Protein AF-0000000083060432 (afdb_homodimer)

pLDDT: mean 95.72, std 7.29, range [44.12, 98.81]

Foldseek 3Di:
DAAQDDDPPDDDDAQHWHADPVRQKIFHCHPVRDTDIDGDDDDFDQPQPPVQWDDFDCFQQQKTFIAHPVRDTRGIQPQGHPGGAPQWDWDCDPVRKTFIAGNPHTRGIRPDD/DAAQDDDPPDDDDAQHWHADPVRQKIFHCHPVRDTDIDGDDDDFDQPQPPVQWDDFDCFQQQKTFIAHPVRDTRDIQPQGHPGGAPQWDWDCDPVRKTFIAGNPHTRGIRPDD

Organism: Echeneis naucrates (NCBI:txid173247)

Sequence (226 aa):
MNKNSISTEEELRPGESLTSLDGNYKAVFQTDGNFVIYTWTPTWASNTYGQSPLRILLQQDSNLVMYNKEDKPLWASGTHANQASTRMRLTMTNEGELVLDNNGVRIWGSGQRMNKNSISTEEELRPGESLTSLDGNYKAVFQTDGNFVIYTWTPTWASNTYGQSPLRILLQQDSNLVMYNKEDKPLWASGTHANQASTRMRLTMTNEGELVLDNNGVRIWGSGQR

Radius of gyration: 22.55 Å; Cα contacts (8 Å, |Δi|>4): 597; chains: 2; bounding box: 28×66×55 Å

Secondary structure (DSSP, 8-state):
----EEETT-EE-TT-EEE-TTSSEEEEE-TTS-EEEEEEEEEEE---TTS-EEEEEE-TTS-EEEEETT--EEEE-----SS--S-EEEEE-TTS-EEEEETTEEEEESS--/----EEETT-EE-TT-EEE-TTSSEEEEE-TTS-EEEEEEEEEEE---TTS-EEEEEE-TTS-EEEEETT--EEEE-----SS--S-EEEEE-TTS-EEEEETTEEEEESS--

InterPro domains:
  IPR001480 Bulb-type lectin domain [PS50927] (3-113)
  IPR001480 Bulb-type lectin domain [SM00108] (3-113)
  IPR036426 Bulb-type lectin domain superfamily [G3DSA:2.90.10.10] (1-54)
  IPR036426 Bulb-type lectin domain superfamily [G3DSA:2.90.10.10] (55-110)
  IPR036426 Bulb-type lectin domain superfamily [SSF51110] (4-111)

Nearest PDB structures (foldseek):
  4pdt-assembly1_A  TM=5.294E-01  e=3.903E-05  Marasmius oreades
  4oit-assembly2_C  TM=3.562E-01  e=3.949E-06  Mycolicibacterium smegmatis MC2 155
  3m7j-assembly2_B  TM=4.555E-01  e=8.125E-04  Pseudomonas putida
  5gyy-assembly1_A  TM=5.546E-01  e=3.602E-03  Brassica rapa
  3dso-assembly1_A  TM=2.952E-01  e=1.561E+00  Cupriavidus metallidurans CH34

Structure (mmCIF, N/CA/C/O backbone):
data_AF-0000000083060432-model_v1
#
loop_
_entity.id
_entity.type
_entity.pdbx_description
1 polymer 'Mannose-specific lectin-like'
#
loop_
_atom_site.group_PDB
_atom_site.id
_atom_site.type_symbol
_atom_site.label_atom_id
_atom_site.label_alt_id
_atom_site.label_comp_id
_atom_site.label_asym_id
_atom_site.label_entity_id
_atom_site.label_seq_id
_atom_site.pdbx_PDB_ins_code
_atom_site.Cartn_x
_atom_site.Cartn_y
_atom_site.Cartn_z
_atom_site.occupancy
_atom_site.B_iso_or_equiv
_atom_site.auth_seq_id
_atom_site.auth_comp_id
_atom_site.auth_asym_id
_atom_site.auth_atom_id
_atom_site.pdbx_PDB_model_num
ATOM 1 N N . MET A 1 1 ? 16.375 -4.559 -6.305 1 58.28 1 MET A N 1
ATOM 2 C CA . MET A 1 1 ? 15.516 -3.91 -7.297 1 58.28 1 MET A CA 1
ATOM 3 C C . MET A 1 1 ? 14.156 -4.598 -7.371 1 58.28 1 MET A C 1
ATOM 5 O O . MET A 1 1 ? 14.078 -5.824 -7.43 1 58.28 1 MET A O 1
ATOM 9 N N . ASN A 1 2 ? 12.992 -3.893 -7.082 1 79.94 2 ASN A N 1
ATOM 10 C CA . ASN A 1 2 ? 11.648 -4.469 -7.164 1 79.94 2 ASN A CA 1
ATOM 11 C C . ASN A 1 2 ? 11.32 -4.906 -8.586 1 79.94 2 ASN A C 1
ATOM 13 O O . ASN A 1 2 ? 11.594 -4.184 -9.547 1 79.94 2 ASN A O 1
ATOM 17 N N . LYS A 1 3 ? 11.055 -6.152 -8.789 1 97.06 3 LYS A N 1
ATOM 18 C CA . LYS A 1 3 ? 10.641 -6.652 -10.102 1 97.06 3 LYS A CA 1
ATOM 19 C C . LYS A 1 3 ? 9.125 -6.566 -10.266 1 97.06 3 LYS A C 1
ATOM 21 O O . LYS A 1 3 ? 8.383 -6.719 -9.297 1 97.06 3 LYS A O 1
ATOM 26 N N . ASN A 1 4 ? 8.812 -6.277 -11.531 1 98.69 4 ASN A N 1
ATOM 27 C CA . ASN A 1 4 ? 7.375 -6.242 -11.789 1 98.69 4 ASN A CA 1
ATOM 28 C C . ASN A 1 4 ? 6.922 -7.449 -12.609 1 98.69 4 ASN A C 1
ATOM 30 O O . ASN A 1 4 ? 5.738 -7.578 -12.922 1 98.69 4 ASN A O 1
ATOM 34 N N . SER A 1 5 ? 7.902 -8.312 -12.984 1 98.81 5 SER A N 1
ATOM 35 C CA . SER A 1 5 ? 7.539 -9.438 -13.836 1 98.81 5 SER A CA 1
ATOM 36 C C . SER A 1 5 ? 8.555 -10.57 -13.734 1 98.81 5 SER A C 1
ATOM 38 O O . SER A 1 5 ? 9.656 -10.375 -13.203 1 98.81 5 SER A O 1
ATOM 40 N N . ILE A 1 6 ? 8.164 -11.695 -14.195 1 98.75 6 ILE A N 1
ATOM 41 C CA . ILE A 1 6 ? 9.055 -12.828 -14.43 1 98.75 6 ILE A CA 1
ATOM 42 C C . ILE A 1 6 ? 8.797 -13.406 -15.82 1 98.75 6 ILE A C 1
ATOM 44 O O . ILE A 1 6 ? 7.73 -13.188 -16.406 1 98.75 6 ILE A O 1
ATOM 48 N N . SER A 1 7 ? 9.789 -14.086 -16.297 1 98.56 7 SER A N 1
ATOM 49 C CA . SER A 1 7 ? 9.711 -14.664 -17.641 1 98.56 7 SER A CA 1
ATOM 50 C C . SER A 1 7 ? 9.75 -16.188 -17.578 1 98.56 7 SER A C 1
ATOM 52 O O . SER A 1 7 ? 9.875 -16.781 -16.5 1 98.56 7 SER A O 1
ATOM 54 N N . THR A 1 8 ? 9.672 -16.734 -18.828 1 98.56 8 THR A N 1
ATOM 55 C CA . THR A 1 8 ? 9.625 -18.188 -18.938 1 98.56 8 THR A CA 1
ATOM 56 C C . THR A 1 8 ? 10.734 -18.828 -18.109 1 98.56 8 THR A C 1
ATOM 58 O O . THR A 1 8 ? 11.883 -18.391 -18.156 1 98.56 8 THR A O 1
ATOM 61 N N . GLU A 1 9 ? 10.383 -19.812 -17.297 1 98.19 9 GLU A N 1
ATOM 62 C CA . GLU A 1 9 ? 11.242 -20.672 -16.484 1 98.19 9 GLU A CA 1
ATOM 63 C C . GLU A 1 9 ? 11.781 -19.922 -15.266 1 98.19 9 GLU A C 1
ATOM 65 O O . GLU A 1 9 ? 12.625 -20.438 -14.539 1 98.19 9 GLU A O 1
ATOM 70 N N . GLU A 1 10 ? 11.383 -18.75 -15.062 1 98.38 10 GLU A N 1
ATOM 71 C CA . GLU A 1 10 ? 11.672 -18.078 -13.797 1 98.38 10 GLU A CA 1
ATOM 72 C C . GLU A 1 10 ? 10.594 -18.375 -12.758 1 98.38 10 GLU A C 1
ATOM 74 O O . GLU A 1 10 ? 9.5 -18.828 -13.102 1 98.38 10 GLU A O 1
ATOM 79 N N . GLU A 1 11 ? 10.93 -18.141 -11.531 1 98.38 11 GLU A N 1
ATOM 80 C CA . GLU A 1 11 ? 10.023 -18.531 -10.453 1 98.38 11 GLU A CA 1
ATOM 81 C C . GLU A 1 11 ? 9.984 -17.453 -9.367 1 98.38 11 GLU A C 1
ATOM 83 O O . GLU A 1 11 ? 10.859 -16.594 -9.312 1 98.38 11 GLU A O 1
ATOM 88 N N . LEU A 1 12 ? 8.953 -17.469 -8.617 1 98.5 12 LEU A N 1
ATOM 89 C CA . LEU A 1 12 ? 8.875 -16.766 -7.34 1 98.5 12 LEU A CA 1
ATOM 90 C C . LEU A 1 12 ? 9.008 -17.734 -6.172 1 98.5 12 LEU A C 1
ATOM 92 O O . LEU A 1 12 ? 8.445 -18.828 -6.211 1 98.5 12 LEU A O 1
ATOM 96 N N . ARG A 1 13 ? 9.766 -17.281 -5.199 1 97.62 13 ARG A N 1
ATOM 97 C CA . ARG A 1 13 ? 9.852 -18 -3.93 1 97.62 13 ARG A CA 1
ATOM 98 C C . ARG A 1 13 ? 9.102 -17.266 -2.83 1 97.62 13 ARG A C 1
ATOM 100 O O . ARG A 1 13 ? 8.844 -16.062 -2.943 1 97.62 13 ARG A O 1
ATOM 107 N N . PRO A 1 14 ? 8.672 -18.109 -1.813 1 96.88 14 PRO A N 1
ATOM 108 C CA . PRO A 1 14 ? 7.984 -17.406 -0.725 1 96.88 14 PRO A CA 1
ATOM 109 C C . PRO A 1 14 ? 8.758 -16.203 -0.216 1 96.88 14 PRO A C 1
ATOM 111 O O . PRO A 1 14 ? 9.969 -16.281 0.01 1 96.88 14 PRO A O 1
ATOM 114 N N . GLY A 1 15 ? 8.031 -15.109 -0.056 1 96.38 15 GLY A N 1
ATOM 115 C CA . GLY A 1 15 ? 8.656 -13.867 0.364 1 96.38 15 GLY A CA 1
ATOM 116 C C . GLY A 1 15 ? 8.922 -12.914 -0.786 1 96.38 15 GLY A C 1
ATOM 117 O O . GLY A 1 15 ? 9.102 -11.719 -0.575 1 96.38 15 GLY A O 1
ATOM 118 N N . GLU A 1 16 ? 8.977 -13.414 -1.996 1 97.94 16 GLU A N 1
ATOM 119 C CA . GLU A 1 16 ? 9.219 -12.562 -3.154 1 97.94 16 GLU A CA 1
ATOM 120 C C . GLU A 1 16 ? 7.922 -11.945 -3.672 1 97.94 16 GLU A C 1
ATOM 122 O O . GLU A 1 16 ? 6.832 -12.422 -3.35 1 97.94 16 GLU A O 1
ATOM 127 N N . SER A 1 17 ? 8.094 -10.867 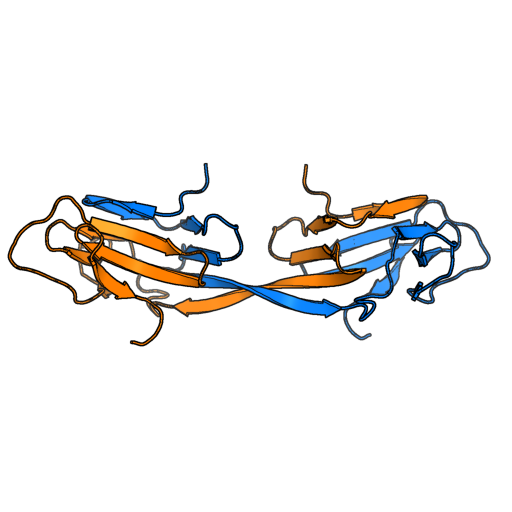-4.348 1 98.5 17 SER A N 1
ATOM 128 C CA . SER A 1 17 ? 6.922 -10.164 -4.855 1 98.5 17 SER A CA 1
ATOM 129 C C . SER A 1 17 ? 7.199 -9.539 -6.219 1 98.5 17 SER A C 1
ATOM 131 O O . SER A 1 17 ? 8.359 -9.398 -6.613 1 98.5 17 SER A O 1
ATOM 133 N N . LEU A 1 18 ? 6.164 -9.289 -6.973 1 98.75 18 LEU A N 1
ATOM 134 C CA . LEU A 1 18 ? 6.137 -8.422 -8.141 1 98.75 18 LEU A CA 1
ATOM 135 C C . LEU A 1 18 ? 5.41 -7.117 -7.84 1 98.75 18 LEU A C 1
ATOM 137 O O . LEU A 1 18 ? 4.297 -7.129 -7.309 1 98.75 18 LEU A O 1
ATOM 141 N N . THR A 1 19 ? 5.98 -6.059 -8.125 1 98.25 19 THR A N 1
ATOM 142 C CA . THR A 1 19 ? 5.387 -4.746 -7.871 1 98.25 19 THR A CA 1
ATOM 143 C C . THR A 1 19 ? 5.152 -4.004 -9.18 1 98.25 19 THR A C 1
ATOM 145 O O . THR A 1 19 ? 6.016 -3.992 -10.062 1 98.25 19 THR A O 1
ATOM 148 N N . SER A 1 20 ? 3.977 -3.412 -9.25 1 98.44 20 SER A N 1
ATOM 149 C CA . SER A 1 20 ? 3.703 -2.617 -10.445 1 98.44 20 SER A CA 1
ATOM 150 C C . SER A 1 20 ? 4.684 -1.456 -10.57 1 98.44 20 SER A C 1
ATOM 152 O O . SER A 1 20 ? 5.262 -1.015 -9.578 1 98.44 20 SER A O 1
ATOM 154 N N . LEU A 1 21 ? 4.816 -1.022 -11.781 1 97.19 21 LEU A N 1
ATOM 155 C CA . LEU A 1 21 ? 5.824 0.002 -12.031 1 97.19 21 LEU A CA 1
ATOM 156 C C . LEU A 1 21 ? 5.512 1.276 -11.258 1 97.19 21 LEU A C 1
ATOM 158 O O . LEU A 1 21 ? 6.418 1.954 -10.773 1 97.19 21 LEU A O 1
ATOM 162 N N . ASP A 1 22 ? 4.258 1.596 -11.094 1 95.44 22 ASP A N 1
ATOM 163 C CA . ASP A 1 22 ? 3.896 2.812 -10.375 1 95.44 22 ASP A CA 1
ATOM 164 C C . ASP A 1 22 ? 3.93 2.588 -8.867 1 95.44 22 ASP A C 1
ATOM 166 O O . ASP A 1 22 ? 3.73 3.525 -8.086 1 95.44 22 ASP A O 1
ATOM 170 N N . GLY A 1 23 ? 4.066 1.312 -8.484 1 94.62 23 GLY A N 1
ATOM 171 C CA . GLY A 1 23 ? 4.207 1.006 -7.07 1 94.62 23 GLY A CA 1
ATOM 172 C C . GLY A 1 23 ? 2.877 0.879 -6.352 1 94.62 23 GLY A C 1
ATOM 173 O O . GLY A 1 23 ? 2.838 0.659 -5.137 1 94.62 23 GLY A O 1
ATOM 174 N N . ASN A 1 24 ? 1.794 0.937 -6.996 1 95.75 24 ASN A N 1
ATOM 175 C CA . ASN A 1 24 ? 0.484 0.986 -6.355 1 95.75 24 ASN A CA 1
ATOM 176 C C . ASN A 1 24 ? -0.069 -0.414 -6.102 1 95.75 24 ASN A C 1
ATOM 178 O O . ASN A 1 24 ? -1.027 -0.579 -5.344 1 95.75 24 ASN A O 1
ATOM 182 N N . TYR A 1 25 ? 0.543 -1.406 -6.805 1 97.31 25 TYR A N 1
ATOM 183 C CA . TYR A 1 25 ? 0.112 -2.789 -6.633 1 97.31 25 TYR A CA 1
ATOM 184 C C . TYR A 1 25 ? 1.307 -3.713 -6.43 1 97.31 25 TYR A C 1
ATOM 186 O O . TYR A 1 25 ? 2.381 -3.48 -6.988 1 97.31 25 TYR A O 1
ATOM 194 N N . LYS A 1 26 ? 1.043 -4.719 -5.664 1 98.12 26 LYS A N 1
ATOM 195 C CA . LYS A 1 26 ? 2.045 -5.773 -5.555 1 98.12 26 LYS A CA 1
ATOM 196 C C . LYS A 1 26 ? 1.386 -7.145 -5.434 1 98.12 26 LYS A C 1
ATOM 198 O O . LYS A 1 26 ? 0.332 -7.281 -4.809 1 98.12 26 LYS A O 1
ATOM 203 N N . ALA A 1 27 ? 1.937 -8.07 -6.07 1 98.62 27 ALA A N 1
ATOM 204 C CA . ALA A 1 27 ? 1.631 -9.492 -5.895 1 98.62 27 ALA A CA 1
ATOM 205 C C . ALA A 1 27 ? 2.684 -10.172 -5.027 1 98.62 27 ALA A C 1
ATOM 207 O O . ALA A 1 27 ? 3.85 -10.273 -5.418 1 98.62 27 ALA A O 1
ATOM 208 N N . VAL A 1 28 ? 2.281 -10.68 -3.908 1 98.38 28 VAL A N 1
ATOM 209 C CA . VAL A 1 28 ? 3.227 -11.195 -2.924 1 98.38 28 VAL A CA 1
ATOM 210 C C . VAL A 1 28 ? 3.014 -12.695 -2.74 1 98.38 28 VAL A C 1
ATOM 212 O O . VAL A 1 28 ? 1.908 -13.141 -2.422 1 98.38 28 VAL A O 1
ATOM 215 N N . PHE A 1 29 ? 4.133 -13.469 -3.021 1 98.38 29 PHE A N 1
ATOM 216 C CA . PHE A 1 29 ? 4.156 -14.859 -2.578 1 98.38 29 PHE A CA 1
ATOM 217 C C . PHE A 1 29 ? 4.512 -14.945 -1.099 1 98.38 29 PHE A C 1
ATOM 219 O O . PHE A 1 29 ? 5.691 -14.953 -0.738 1 98.38 29 PHE A O 1
ATOM 226 N N . GLN A 1 30 ? 3.479 -15.078 -0.277 1 97.06 30 GLN A N 1
ATOM 227 C CA . GLN A 1 30 ? 3.648 -14.961 1.168 1 97.06 30 GLN A CA 1
ATOM 228 C C . GLN A 1 30 ? 4.258 -16.234 1.754 1 97.06 30 GLN A C 1
ATOM 230 O O . GLN A 1 30 ? 4.078 -17.328 1.21 1 97.06 30 GLN A O 1
ATOM 235 N N . THR A 1 31 ? 4.922 -16.078 2.844 1 95.38 31 THR A N 1
ATOM 236 C CA . THR A 1 31 ? 5.562 -17.203 3.51 1 95.38 31 THR A CA 1
ATOM 237 C C . THR A 1 31 ? 4.52 -18.172 4.066 1 95.38 31 THR A C 1
ATOM 239 O O . THR A 1 31 ? 4.824 -19.328 4.336 1 95.38 31 THR A O 1
ATOM 242 N N . ASP A 1 32 ? 3.283 -17.719 4.168 1 94.56 32 ASP A N 1
ATOM 243 C CA . ASP A 1 32 ? 2.219 -18.594 4.648 1 94.56 32 ASP A CA 1
ATOM 244 C C . ASP A 1 32 ? 1.654 -19.438 3.514 1 94.56 32 ASP A C 1
ATOM 246 O O . ASP A 1 32 ? 0.745 -20.25 3.727 1 94.56 32 ASP A O 1
ATOM 250 N N . GLY A 1 33 ? 2.141 -19.156 2.285 1 94.81 33 GLY A N 1
ATOM 251 C CA . GLY A 1 33 ? 1.792 -19.984 1.144 1 94.81 33 GLY A CA 1
ATOM 252 C C . GLY A 1 33 ? 0.766 -19.344 0.229 1 94.81 33 GLY A C 1
ATOM 253 O O . GLY A 1 33 ? 0.48 -19.859 -0.853 1 94.81 33 GLY A O 1
ATOM 254 N N . ASN A 1 34 ? 0.139 -18.328 0.623 1 96.81 34 ASN A N 1
ATOM 255 C CA . ASN A 1 34 ? -0.821 -17.641 -0.244 1 96.81 34 ASN A CA 1
ATOM 256 C C . ASN A 1 34 ? -0.127 -16.703 -1.22 1 96.81 34 ASN A C 1
ATOM 258 O O . ASN A 1 34 ? 0.948 -16.172 -0.923 1 96.81 34 ASN A O 1
ATOM 262 N N . PHE A 1 35 ? -0.614 -16.672 -2.398 1 97.56 35 PHE A N 1
ATOM 263 C CA . PHE A 1 35 ? -0.229 -15.656 -3.373 1 97.56 35 PHE A CA 1
ATOM 264 C C . PHE A 1 35 ? -1.288 -14.562 -3.467 1 97.56 35 PHE A C 1
ATOM 266 O O . PHE A 1 35 ? -2.43 -14.828 -3.85 1 97.56 35 PHE A O 1
ATOM 273 N N . VAL A 1 36 ? -0.93 -13.289 -3.074 1 98.31 36 VAL A N 1
ATOM 274 C CA . VAL A 1 36 ? -1.947 -12.273 -2.83 1 98.31 36 VAL A CA 1
ATOM 275 C C . VAL A 1 36 ? -1.573 -10.984 -3.559 1 98.31 36 VAL A C 1
ATOM 277 O O . VAL A 1 36 ? -0.409 -10.578 -3.551 1 98.31 36 VAL A O 1
ATOM 280 N N . ILE A 1 37 ? -2.535 -10.383 -4.191 1 98.5 37 ILE A N 1
ATOM 281 C CA . ILE A 1 37 ? -2.367 -9.055 -4.77 1 98.5 37 ILE A CA 1
ATOM 282 C C . ILE A 1 37 ? -2.898 -8 -3.803 1 98.5 37 ILE A C 1
ATOM 284 O O . ILE A 1 37 ? -4 -8.141 -3.266 1 98.5 37 ILE A O 1
ATOM 288 N N . TYR A 1 38 ? -2.113 -6.965 -3.6 1 98.38 38 TYR A N 1
ATOM 289 C CA . TYR A 1 38 ? -2.473 -5.852 -2.725 1 98.38 38 TYR A CA 1
ATOM 290 C C . TYR A 1 38 ? -2.502 -4.539 -3.496 1 98.38 38 TYR A C 1
ATOM 292 O O . TYR A 1 38 ? -1.756 -4.359 -4.461 1 98.38 38 TYR A O 1
ATOM 300 N N . THR A 1 39 ? -3.348 -3.604 -3.018 1 98.19 39 THR A N 1
ATOM 301 C CA . THR A 1 39 ? -3.338 -2.215 -3.463 1 98.19 39 THR A CA 1
ATOM 302 C C . THR A 1 39 ? -3.385 -1.265 -2.27 1 98.19 39 THR A C 1
ATOM 304 O O . THR A 1 39 ? -3.738 -1.67 -1.16 1 98.19 39 THR A O 1
ATOM 307 N N . TRP A 1 40 ? -2.902 -0.042 -2.484 1 97.56 40 TRP A N 1
ATOM 308 C CA . TRP A 1 40 ? -3.08 1.013 -1.493 1 97.56 40 TRP A CA 1
ATOM 309 C C . TRP A 1 40 ? -4.531 1.475 -1.442 1 97.56 40 TRP A C 1
ATOM 311 O O . TRP A 1 40 ? -5.125 1.789 -2.477 1 97.56 40 TRP A O 1
ATOM 321 N N . THR A 1 41 ? -5.074 1.562 -0.244 1 97.5 41 THR A N 1
ATOM 322 C CA . THR A 1 41 ? -6.445 2.014 -0.037 1 97.5 41 THR A CA 1
ATOM 323 C C . THR A 1 41 ? -6.508 3.07 1.062 1 97.5 41 THR A C 1
ATOM 325 O O . THR A 1 41 ? -5.902 2.904 2.123 1 97.5 41 THR A O 1
ATOM 328 N N . PRO A 1 42 ? -7.23 4.203 0.827 1 96.88 42 PRO A N 1
ATOM 329 C CA . PRO A 1 42 ? -7.344 5.23 1.865 1 96.88 42 PRO A CA 1
ATOM 330 C C . PRO A 1 42 ? -8.141 4.758 3.08 1 96.88 42 PRO A C 1
ATOM 332 O O . PRO A 1 42 ? -9.125 4.031 2.934 1 96.88 42 PRO A O 1
ATOM 335 N N . THR A 1 43 ? -7.707 5.121 4.203 1 96.81 43 THR A N 1
ATOM 336 C CA . THR A 1 43 ? -8.414 4.777 5.434 1 96.81 43 THR A CA 1
ATOM 337 C C . THR A 1 43 ? -8.859 6.035 6.172 1 96.81 43 THR A C 1
ATOM 339 O O . THR A 1 43 ? -9.75 5.984 7.02 1 96.81 43 THR A O 1
ATOM 342 N N . TRP A 1 44 ? -8.328 7.176 6.023 1 96.88 44 TRP A N 1
ATOM 343 C CA . TRP A 1 44 ? -8.617 8.477 6.605 1 96.88 44 TRP A CA 1
ATOM 344 C C . TRP A 1 44 ? -8.211 9.602 5.66 1 96.88 44 TRP A C 1
ATOM 346 O O . TRP A 1 44 ? -7.23 9.469 4.918 1 96.88 44 TRP A O 1
ATOM 356 N N . ALA A 1 45 ? -8.883 10.727 5.742 1 96.62 45 ALA A N 1
ATOM 357 C CA . ALA A 1 45 ? -8.531 11.898 4.945 1 96.62 45 ALA A CA 1
ATOM 358 C C . ALA A 1 45 ? -8.945 13.188 5.648 1 96.62 45 ALA A C 1
ATOM 360 O O . ALA A 1 45 ? -9.938 13.211 6.379 1 96.62 45 ALA A O 1
ATOM 361 N N . SER A 1 46 ? -8.18 14.258 5.363 1 94.56 46 SER A N 1
ATOM 362 C CA . SER A 1 46 ? -8.492 15.57 5.906 1 94.56 46 SER A CA 1
ATOM 363 C C . SER A 1 46 ? -9.641 16.219 5.145 1 94.56 46 SER A C 1
ATOM 365 O O . SER A 1 46 ? -10.242 17.188 5.621 1 94.56 46 SER A O 1
ATOM 367 N N . ASN A 1 47 ? -9.93 15.75 3.93 1 95.06 47 ASN A N 1
ATOM 368 C CA . ASN A 1 47 ? -10.977 16.281 3.059 1 95.06 47 ASN A CA 1
ATOM 369 C C . ASN A 1 47 ? -10.711 17.734 2.695 1 95.06 47 ASN A C 1
ATOM 371 O O . ASN A 1 47 ? -11.617 18.562 2.738 1 95.06 47 ASN A O 1
ATOM 375 N N . THR A 1 48 ? -9.539 18.047 2.436 1 95.5 48 THR A N 1
ATOM 376 C CA . THR A 1 48 ? -9.133 19.406 2.096 1 95.5 48 THR A CA 1
ATOM 377 C C . THR A 1 48 ? -8.742 19.5 0.623 1 95.5 48 THR A C 1
ATOM 379 O O . THR A 1 48 ? -8.055 20.438 0.216 1 95.5 48 THR A O 1
ATOM 382 N N . TYR A 1 49 ? -9.141 18.531 -0.14 1 92.88 49 TYR A N 1
ATOM 383 C CA . TYR A 1 49 ? -8.844 18.5 -1.566 1 92.88 49 TYR A CA 1
ATOM 384 C C . TYR A 1 49 ? -9.289 19.797 -2.246 1 92.88 49 TYR A C 1
ATOM 386 O O . TYR A 1 49 ? -10.367 20.312 -1.954 1 92.88 49 TYR A O 1
ATOM 394 N N . GLY A 1 50 ? -8.375 20.344 -3.061 1 92.19 50 GLY A N 1
ATOM 395 C CA . GLY A 1 50 ? -8.75 21.484 -3.887 1 92.19 50 GLY A CA 1
ATOM 396 C C . GLY A 1 50 ? -8.578 22.812 -3.18 1 92.19 50 GLY A C 1
ATOM 397 O O . GLY A 1 50 ? -8.828 23.859 -3.766 1 92.19 50 GLY A O 1
ATOM 398 N N . GLN A 1 51 ? -8.133 22.828 -2 1 92.81 51 GLN A N 1
ATOM 399 C CA . GLN A 1 51 ? -8.055 24.062 -1.233 1 92.81 51 GLN A CA 1
ATOM 400 C C . GLN A 1 51 ? -6.656 24.656 -1.288 1 92.81 51 GLN A C 1
ATOM 402 O O . GLN A 1 51 ? -6.336 25.578 -0.533 1 92.81 51 GLN A O 1
ATOM 407 N N . SER A 1 52 ? -5.746 24.078 -2.148 1 91.62 52 SER A N 1
ATOM 408 C CA . SER A 1 52 ? -4.391 24.547 -2.436 1 91.62 52 SER A CA 1
ATOM 409 C C . SER A 1 52 ? -3.58 24.703 -1.153 1 91.62 52 SER A C 1
ATOM 411 O O . SER A 1 52 ? -2.959 25.75 -0.936 1 91.62 52 SER A O 1
ATOM 413 N N . PRO A 1 53 ? -3.586 23.703 -0.306 1 94.44 53 PRO A N 1
ATOM 414 C CA . PRO A 1 53 ? -2.703 23.812 0.858 1 94.44 53 PRO A CA 1
ATOM 415 C C . PRO A 1 53 ? -1.228 23.891 0.477 1 94.44 53 PRO A C 1
ATOM 417 O O . PRO A 1 53 ? -0.836 23.391 -0.583 1 94.44 53 PRO A O 1
ATOM 420 N N . LEU A 1 54 ? -0.397 24.547 1.333 1 95.44 54 LEU A N 1
ATOM 421 C CA . LEU A 1 54 ? 1.035 24.719 1.116 1 95.44 54 LEU A CA 1
ATOM 422 C C . LEU A 1 54 ? 1.839 23.844 2.066 1 95.44 54 LEU A C 1
ATOM 424 O O . LEU A 1 54 ? 2.877 23.297 1.685 1 95.44 54 LEU A O 1
ATOM 428 N N . ARG A 1 55 ? 1.369 23.688 3.277 1 98.06 55 ARG A N 1
ATOM 429 C CA . ARG A 1 55 ? 2.17 22.969 4.262 1 98.06 55 ARG A CA 1
ATOM 430 C C . ARG A 1 55 ? 1.3 22.453 5.402 1 98.06 55 ARG A C 1
ATOM 432 O O . ARG A 1 55 ? 0.233 23.016 5.68 1 98.06 55 ARG A O 1
ATOM 439 N N . ILE A 1 56 ? 1.68 21.438 5.996 1 98.44 56 ILE A N 1
ATOM 440 C CA . ILE A 1 56 ? 1.218 20.953 7.297 1 98.44 56 ILE A CA 1
ATOM 441 C C . ILE A 1 56 ? 2.311 21.172 8.344 1 98.44 56 ILE A C 1
ATOM 443 O O . ILE A 1 56 ? 3.418 20.656 8.211 1 98.44 56 ILE A O 1
ATOM 447 N N . LEU A 1 57 ? 2.01 21.922 9.344 1 98.5 57 LEU A N 1
ATOM 448 C CA . LEU A 1 57 ? 3.014 22.375 10.305 1 98.5 57 LEU A CA 1
ATOM 449 C C . LEU A 1 57 ? 2.674 21.875 11.711 1 98.5 57 LEU A C 1
ATOM 451 O O . LEU A 1 57 ? 1.545 22.062 12.18 1 98.5 57 LEU A O 1
ATOM 455 N N . LEU A 1 58 ? 3.674 21.219 12.289 1 98.75 58 LEU A N 1
ATOM 456 C CA . LEU A 1 58 ? 3.561 20.922 13.711 1 98.75 58 LEU A CA 1
ATOM 457 C C . LEU A 1 58 ? 4.102 22.062 14.562 1 98.75 58 LEU A C 1
ATOM 459 O O . LEU A 1 58 ? 5.312 22.25 14.656 1 98.75 58 LEU A O 1
ATOM 463 N N . GLN A 1 59 ? 3.201 22.703 15.234 1 97.88 59 GLN A N 1
ATOM 464 C CA . GLN A 1 59 ? 3.547 23.969 15.867 1 97.88 59 GLN A CA 1
ATOM 465 C C . GLN A 1 59 ? 3.893 23.766 17.344 1 97.88 59 GLN A C 1
ATOM 467 O O . GLN A 1 59 ? 3.506 22.766 17.953 1 97.88 59 GLN A O 1
ATOM 472 N N . GLN A 1 60 ? 4.559 24.75 17.875 1 97.62 60 GLN A N 1
ATOM 473 C CA . GLN A 1 60 ? 4.957 24.719 19.281 1 97.62 60 GLN A CA 1
ATOM 474 C C . GLN A 1 60 ? 3.74 24.781 20.203 1 97.62 60 GLN A C 1
ATOM 476 O O . GLN A 1 60 ? 3.814 24.375 21.359 1 97.62 60 GLN A O 1
ATOM 481 N N . ASP A 1 61 ? 2.645 25.281 19.766 1 97.31 61 ASP A N 1
ATOM 482 C CA . ASP A 1 61 ? 1.44 25.375 20.578 1 97.31 61 ASP A CA 1
ATOM 483 C C . ASP A 1 61 ? 0.681 24.047 20.594 1 97.31 61 ASP A C 1
ATOM 485 O O . ASP A 1 61 ? -0.507 24.016 20.922 1 97.31 61 ASP A O 1
ATOM 489 N N . SER A 1 62 ? 1.258 22.922 20.094 1 97.12 62 SER A N 1
ATOM 490 C CA . SER A 1 62 ? 0.772 21.547 20.141 1 97.12 62 SER A CA 1
ATOM 491 C C . SER A 1 62 ? -0.28 21.297 19.078 1 97.12 62 SER A C 1
ATOM 493 O O . SER A 1 62 ? -0.911 20.234 19.062 1 97.12 62 SER A O 1
ATOM 495 N N . ASN A 1 63 ? -0.525 22.25 18.219 1 97.81 63 ASN A N 1
ATOM 496 C CA . ASN A 1 63 ? -1.49 22.047 17.156 1 97.81 63 ASN A CA 1
ATOM 497 C C . ASN A 1 63 ? -0.802 21.625 15.852 1 97.81 63 ASN A C 1
ATOM 499 O O . ASN A 1 63 ? 0.288 22.109 15.539 1 97.81 63 ASN A O 1
ATOM 503 N N . LEU A 1 64 ? -1.404 20.719 15.18 1 98 64 LEU A N 1
ATOM 504 C CA . LEU A 1 64 ? -1.071 20.391 13.797 1 98 64 LEU A CA 1
ATOM 505 C C . LEU A 1 64 ? -2 21.109 12.828 1 98 64 LEU A C 1
ATOM 507 O O . LEU A 1 64 ? -3.215 20.906 12.852 1 98 64 LEU A O 1
ATOM 511 N N . VAL A 1 65 ? -1.416 21.938 12.023 1 98.19 65 VAL A N 1
ATOM 512 C CA . VAL A 1 65 ? -2.283 22.797 11.219 1 98.19 65 VAL A CA 1
ATOM 513 C C . VAL A 1 65 ? -1.837 22.766 9.758 1 98.19 65 VAL A C 1
ATOM 515 O O . VAL A 1 65 ? -0.639 22.766 9.469 1 98.19 65 VAL A O 1
ATOM 518 N N . MET A 1 66 ? -2.805 22.688 8.914 1 98.5 66 MET A N 1
ATOM 519 C CA . MET A 1 66 ? -2.598 22.812 7.477 1 98.5 66 MET A CA 1
ATOM 520 C C . MET A 1 66 ? -2.881 24.234 7.012 1 98.5 66 MET A C 1
ATOM 522 O O . MET A 1 66 ? -3.969 24.766 7.25 1 98.5 66 MET A O 1
ATOM 526 N N . TYR A 1 67 ? -1.878 24.812 6.316 1 98.06 67 TYR A N 1
ATOM 527 C CA . TYR A 1 67 ? -2.025 26.188 5.852 1 98.06 67 TYR A CA 1
ATOM 528 C C . TYR A 1 67 ? -1.966 26.25 4.328 1 98.06 67 TYR A C 1
ATOM 530 O O . TYR A 1 67 ? -1.297 25.438 3.691 1 98.06 67 TYR A O 1
ATOM 538 N N . ASN A 1 68 ? -2.674 27.281 3.822 1 97.06 68 ASN A N 1
ATOM 539 C CA . ASN A 1 68 ? -2.441 27.641 2.426 1 97.06 68 ASN A CA 1
ATOM 540 C C . ASN A 1 68 ? -1.358 28.703 2.295 1 97.06 68 ASN A C 1
ATOM 542 O O . ASN A 1 68 ? -0.656 29.016 3.262 1 97.06 68 ASN A O 1
ATOM 546 N N . LYS A 1 69 ? -1.214 29.266 1.088 1 95.12 69 LYS A N 1
ATOM 547 C CA . LYS A 1 69 ? -0.137 30.203 0.808 1 95.12 69 LYS A CA 1
ATOM 548 C C . LYS A 1 69 ? -0.329 31.5 1.585 1 95.12 69 LYS A C 1
ATOM 550 O O . LYS A 1 69 ? 0.637 32.219 1.855 1 95.12 69 LYS A O 1
ATOM 555 N N . GLU A 1 70 ? -1.597 31.828 1.919 1 96.12 70 GLU A N 1
ATOM 556 C CA . GLU A 1 70 ? -1.917 33.031 2.646 1 96.12 70 GLU A CA 1
ATOM 557 C C . GLU A 1 70 ? -1.845 32.812 4.156 1 96.12 70 GLU A C 1
ATOM 559 O O . GLU A 1 70 ? -2.277 33.688 4.934 1 96.12 70 GLU A O 1
ATOM 564 N N . ASP A 1 71 ? -1.461 31.641 4.547 1 95.81 71 ASP A N 1
ATOM 565 C CA . ASP A 1 71 ? -1.338 31.266 5.953 1 95.81 71 ASP A CA 1
ATOM 566 C C . ASP A 1 71 ? -2.709 31.156 6.613 1 95.81 71 ASP A C 1
ATOM 568 O O . ASP A 1 71 ? -2.855 31.453 7.805 1 95.81 71 ASP A O 1
ATOM 572 N N . LYS A 1 72 ? -3.697 30.875 5.781 1 96.69 72 LYS A N 1
ATOM 573 C CA . LYS A 1 72 ? -5.016 30.531 6.309 1 96.69 72 LYS A CA 1
ATOM 574 C C . LYS A 1 72 ? -5.098 29.062 6.688 1 96.69 72 LYS A C 1
ATOM 576 O O . LYS A 1 72 ? -4.754 28.188 5.887 1 96.69 72 LYS A O 1
ATOM 581 N N . PRO A 1 73 ? -5.5 28.797 7.934 1 97.38 73 PRO A N 1
ATOM 582 C CA . PRO A 1 73 ? -5.68 27.391 8.289 1 97.38 73 PRO A CA 1
ATOM 583 C C . PRO A 1 73 ? -6.812 26.719 7.516 1 97.38 73 PRO A C 1
ATOM 585 O O . PRO A 1 73 ? -7.906 27.281 7.41 1 97.38 73 PRO A O 1
ATOM 588 N N . LEU A 1 74 ? -6.574 25.578 6.996 1 97.19 74 LEU A N 1
ATOM 589 C CA . LEU A 1 74 ? -7.555 24.828 6.223 1 97.19 74 LEU A CA 1
ATOM 590 C C . LEU A 1 74 ? -8.031 23.594 7 1 97.19 74 LEU A C 1
ATOM 592 O O . LEU A 1 74 ? -9.117 23.078 6.742 1 97.19 74 LEU A O 1
ATOM 596 N N . TRP A 1 75 ? -7.285 23.031 7.852 1 97.81 75 TRP A N 1
ATOM 597 C CA . TRP A 1 75 ? -7.516 21.891 8.734 1 97.81 75 TRP A CA 1
ATOM 598 C C . TRP A 1 75 ? -6.598 21.953 9.953 1 97.81 75 TRP A C 1
ATOM 600 O O . TRP A 1 75 ? -5.457 22.406 9.852 1 97.81 75 TRP A O 1
ATOM 610 N N . ALA A 1 76 ? -7.078 21.484 11.039 1 97.19 76 ALA A N 1
ATOM 611 C CA . ALA A 1 76 ? -6.258 21.422 12.25 1 97.19 76 ALA A CA 1
ATOM 612 C C . ALA A 1 76 ? -6.672 20.234 13.125 1 97.19 76 ALA A C 1
ATOM 614 O O . ALA A 1 76 ? -7.809 19.766 13.055 1 97.19 76 ALA A O 1
ATOM 615 N N . SER A 1 77 ? -5.73 19.844 13.961 1 96.31 77 SER A N 1
ATOM 616 C CA . SER A 1 77 ? -6.016 18.766 14.906 1 96.31 77 SER A CA 1
ATOM 617 C C . SER A 1 77 ? -6.867 19.25 16.078 1 96.31 77 SER A C 1
ATOM 619 O O . SER A 1 77 ? -7.5 18.453 16.766 1 96.31 77 SER A O 1
ATOM 621 N N . GLY A 1 78 ? -6.852 20.516 16.312 1 96.5 78 GLY A N 1
ATOM 622 C CA . GLY A 1 78 ? -7.605 21.078 17.422 1 96.5 78 GLY A CA 1
ATOM 623 C C . GLY A 1 78 ? -6.98 20.781 18.766 1 96.5 78 GLY A C 1
ATOM 624 O O . GLY A 1 78 ? -7.688 20.656 19.781 1 96.5 78 GLY A O 1
ATOM 625 N N . THR A 1 79 ? -5.699 20.703 18.844 1 97.19 79 THR A N 1
ATOM 626 C CA . THR A 1 79 ? -5.008 20.312 20.078 1 97.19 79 THR A CA 1
ATOM 627 C C . THR A 1 79 ? -4.23 21.484 20.656 1 97.19 79 THR A C 1
ATOM 629 O O . THR A 1 79 ? -3.307 21.281 21.453 1 97.19 79 THR A O 1
ATOM 632 N N . HIS A 1 80 ? -4.539 22.656 20.297 1 96 80 HIS A N 1
ATOM 633 C CA . HIS A 1 80 ? -3.822 23.844 20.75 1 96 80 HIS A CA 1
ATOM 634 C C . HIS A 1 80 ? -3.754 23.906 22.266 1 96 80 HIS A C 1
ATOM 636 O O . HIS A 1 80 ? -4.738 23.609 22.953 1 96 80 HIS A O 1
ATOM 642 N N . ALA A 1 81 ? -2.562 24.172 22.75 1 95.44 81 ALA A N 1
ATOM 643 C CA . ALA A 1 81 ? -2.322 24.422 24.172 1 95.44 81 ALA A CA 1
ATOM 644 C C . ALA A 1 81 ? -1.598 25.75 24.391 1 95.44 81 ALA A C 1
ATOM 646 O O . ALA A 1 81 ? -0.848 26.203 23.531 1 95.44 81 ALA A O 1
ATOM 647 N N . ASN A 1 82 ? -1.764 26.359 25.594 1 94 82 ASN A N 1
ATOM 648 C CA . ASN A 1 82 ? -1.181 27.656 25.906 1 94 82 ASN A CA 1
ATOM 649 C C . ASN A 1 82 ? 0.325 27.562 26.125 1 94 82 ASN A C 1
ATOM 651 O O . ASN A 1 82 ? 1.068 28.484 25.812 1 94 82 ASN A O 1
ATOM 655 N N . GLN A 1 83 ? 0.71 26.469 26.641 1 94.81 83 GLN A N 1
ATOM 656 C CA . GLN A 1 83 ? 2.137 26.297 26.891 1 94.81 83 GLN A CA 1
ATOM 657 C C . GLN A 1 83 ? 2.85 25.734 25.656 1 94.81 83 GLN A C 1
ATOM 659 O O . GLN A 1 83 ? 2.434 24.719 25.094 1 94.81 83 GLN A O 1
ATOM 664 N N . ALA A 1 84 ? 3.904 26.422 25.328 1 96.5 84 ALA A N 1
ATOM 665 C CA . ALA A 1 84 ? 4.699 25.969 24.203 1 96.5 84 ALA A CA 1
ATOM 666 C C . ALA A 1 84 ? 5.414 24.656 24.531 1 96.5 84 ALA A C 1
ATOM 668 O O . ALA A 1 84 ? 5.844 24.453 25.656 1 96.5 84 ALA A O 1
ATOM 669 N N . SER A 1 85 ? 5.48 23.812 23.516 1 97.06 85 SER A N 1
ATOM 670 C CA . SER A 1 85 ? 6.219 22.562 23.656 1 97.06 85 SER A CA 1
ATOM 671 C C . SER A 1 85 ? 7.18 22.344 22.5 1 97.06 85 SER A C 1
ATOM 673 O O . SER A 1 85 ? 6.848 22.625 21.344 1 97.06 85 SER A O 1
ATOM 675 N N . THR A 1 86 ? 8.391 21.875 22.828 1 97.38 86 THR A N 1
ATOM 676 C CA . THR A 1 86 ? 9.367 21.5 21.812 1 97.38 86 THR A CA 1
ATOM 677 C C . THR A 1 86 ? 9.422 19.984 21.641 1 97.38 86 THR A C 1
ATOM 679 O O . THR A 1 86 ? 10.281 19.469 20.938 1 97.38 86 THR A O 1
ATOM 682 N N . ARG A 1 87 ? 8.578 19.25 22.312 1 97.88 87 ARG A N 1
ATOM 683 C CA . ARG A 1 87 ? 8.656 17.781 22.359 1 97.88 87 ARG A CA 1
ATOM 684 C C . ARG A 1 87 ? 7.445 17.156 21.688 1 97.88 87 ARG A C 1
ATOM 686 O O . ARG A 1 87 ? 6.973 16.094 22.109 1 97.88 87 ARG A O 1
ATOM 693 N N . MET A 1 88 ? 6.848 17.906 20.672 1 98.5 88 MET A N 1
ATOM 694 C CA . MET A 1 88 ? 5.754 17.344 19.891 1 98.5 88 MET A CA 1
ATOM 695 C C . MET A 1 88 ? 6.277 16.344 18.859 1 98.5 88 MET A C 1
ATOM 697 O O . MET A 1 88 ? 7.402 16.484 18.375 1 98.5 88 MET A O 1
ATOM 701 N N . ARG A 1 89 ? 5.438 15.414 18.641 1 98.62 89 ARG A N 1
ATOM 702 C CA . ARG A 1 89 ? 5.77 14.461 17.578 1 98.62 89 ARG A CA 1
ATOM 703 C C . ARG A 1 89 ? 4.512 13.961 16.875 1 98.62 89 ARG A C 1
ATOM 705 O O . ARG A 1 89 ? 3.518 13.633 17.531 1 98.62 89 ARG A O 1
ATOM 712 N N . LEU A 1 90 ? 4.48 14.031 15.594 1 98.62 90 LEU A N 1
ATOM 713 C CA . LEU A 1 90 ? 3.494 13.375 14.742 1 98.62 90 LEU A CA 1
ATOM 714 C C . LEU A 1 90 ? 4.07 12.102 14.125 1 98.62 90 LEU A C 1
ATOM 716 O O . LEU A 1 90 ? 5.078 12.156 13.414 1 98.62 90 LEU A O 1
ATOM 720 N N . THR A 1 91 ? 3.416 10.953 14.336 1 98.75 91 THR A N 1
ATOM 721 C CA . THR A 1 91 ? 3.982 9.68 13.922 1 98.75 91 THR A CA 1
ATOM 722 C C . THR A 1 91 ? 2.947 8.844 13.172 1 98.75 91 THR A C 1
ATOM 724 O O . THR A 1 91 ? 1.811 8.703 13.625 1 98.75 91 THR A O 1
ATOM 727 N N . MET A 1 92 ? 3.299 8.312 11.977 1 98.69 92 MET A N 1
ATOM 728 C CA . MET A 1 92 ? 2.535 7.23 11.359 1 98.69 92 MET A CA 1
ATOM 729 C C . MET A 1 92 ? 2.881 5.887 11.992 1 98.69 92 MET A C 1
ATOM 731 O O . MET A 1 92 ? 3.949 5.332 11.734 1 98.69 92 MET A O 1
ATOM 735 N N . THR A 1 93 ? 1.975 5.371 12.742 1 98 93 THR A N 1
ATOM 736 C CA . THR A 1 93 ? 2.277 4.195 13.547 1 98 93 THR A CA 1
ATOM 737 C C . THR A 1 93 ? 2.033 2.914 12.75 1 98 93 THR A C 1
ATOM 739 O O . THR A 1 93 ? 1.349 2.934 11.727 1 98 93 THR A O 1
ATOM 742 N N . ASN A 1 94 ? 2.59 1.871 13.258 1 97.56 94 ASN A N 1
ATOM 743 C CA . ASN A 1 94 ? 2.404 0.561 12.648 1 97.56 94 ASN A CA 1
ATOM 744 C C . ASN A 1 94 ? 0.964 0.075 12.789 1 97.56 94 ASN A C 1
ATOM 746 O O . ASN A 1 94 ? 0.557 -0.875 12.117 1 97.56 94 ASN A O 1
ATOM 750 N N . GLU A 1 95 ? 0.22 0.739 13.664 1 96.31 95 GLU A N 1
ATOM 751 C CA . GLU A 1 95 ? -1.183 0.384 13.859 1 96.31 95 GLU A CA 1
ATOM 752 C C . GLU A 1 95 ? -2.08 1.092 12.852 1 96.31 95 GLU A C 1
ATOM 754 O O . GLU A 1 95 ? -3.293 0.877 12.828 1 96.31 95 GLU A O 1
ATOM 759 N N . GLY A 1 96 ? -1.558 1.951 12.055 1 96.69 96 GLY A N 1
ATOM 760 C CA . GLY A 1 96 ? -2.318 2.604 11 1 96.69 96 GLY A CA 1
ATOM 761 C C . GLY A 1 96 ? -2.928 3.924 11.438 1 96.69 96 GLY A C 1
ATOM 762 O O . GLY A 1 96 ? -3.812 4.457 10.766 1 96.69 96 GLY A O 1
ATOM 763 N N . GLU A 1 97 ? -2.551 4.352 12.562 1 97.5 97 GLU A N 1
ATOM 764 C CA . GLU A 1 97 ? -3.039 5.633 13.055 1 97.5 97 GLU A CA 1
ATOM 765 C C . GLU A 1 97 ? -1.951 6.703 12.984 1 97.5 97 GLU A C 1
ATOM 767 O O . GLU A 1 97 ? -0.79 6.434 13.297 1 97.5 97 GLU A O 1
ATOM 772 N N . LEU A 1 98 ? -2.355 7.84 12.555 1 98.25 98 LEU A N 1
ATOM 773 C CA . LEU A 1 98 ? -1.532 9.023 12.766 1 98.25 98 LEU A CA 1
ATOM 774 C C . LEU A 1 98 ? -1.716 9.57 14.18 1 98.25 98 LEU A C 1
ATOM 776 O O . LEU A 1 98 ? -2.836 9.883 14.586 1 98.25 98 LEU A O 1
ATOM 780 N N . VAL A 1 99 ? -0.613 9.641 14.875 1 98.44 99 VAL A N 1
ATOM 781 C CA . VAL A 1 99 ? -0.71 9.992 16.281 1 98.44 99 VAL A CA 1
ATOM 782 C C . VAL A 1 99 ? 0.112 11.25 16.562 1 98.44 99 VAL A C 1
ATOM 784 O O . VAL A 1 99 ? 1.281 11.336 16.172 1 98.44 99 VAL A O 1
ATOM 787 N N . LEU A 1 100 ? -0.527 12.188 17.156 1 98.44 100 LEU A N 1
ATOM 788 C CA . LEU A 1 100 ? 0.146 13.359 17.703 1 98.44 100 LEU A CA 1
ATOM 789 C C . LEU A 1 100 ? 0.364 13.211 19.203 1 98.44 100 LEU A C 1
ATOM 791 O O . LEU A 1 100 ? -0.585 12.961 19.953 1 98.44 100 LEU A O 1
ATOM 795 N N . ASP A 1 101 ? 1.599 13.336 19.609 1 98.25 101 ASP A N 1
ATOM 796 C CA . ASP A 1 101 ? 1.856 13.266 21.047 1 98.25 101 ASP A CA 1
ATOM 797 C C . ASP A 1 101 ? 2.689 14.453 21.516 1 98.25 101 ASP A C 1
ATOM 799 O O . ASP A 1 101 ? 3.367 15.102 20.719 1 98.25 101 ASP A O 1
ATOM 803 N N . ASN A 1 102 ? 2.512 14.805 22.703 1 97.81 102 ASN A N 1
ATOM 804 C CA . ASN A 1 102 ? 3.338 15.758 23.438 1 97.81 102 ASN A CA 1
ATOM 805 C C . ASN A 1 102 ? 4.141 15.078 24.547 1 97.81 102 ASN A C 1
ATOM 807 O O . ASN A 1 102 ? 3.588 14.703 25.578 1 97.81 102 ASN A O 1
ATOM 811 N N . ASN A 1 103 ? 5.426 14.969 24.234 1 96.56 103 ASN A N 1
ATOM 812 C CA . ASN A 1 103 ? 6.328 14.336 25.188 1 96.56 103 ASN A CA 1
ATOM 813 C C . ASN A 1 103 ? 5.855 12.93 25.562 1 96.56 103 ASN A C 1
ATOM 815 O O . ASN A 1 103 ? 5.777 12.586 26.734 1 96.56 103 ASN A O 1
ATOM 819 N N . GLY A 1 104 ? 5.379 12.242 24.531 1 96.44 104 GLY A N 1
ATOM 820 C CA . GLY A 1 104 ? 5.012 10.844 24.703 1 96.44 104 GLY A CA 1
ATOM 821 C C . GLY A 1 104 ? 3.553 10.656 25.062 1 96.44 104 GLY A C 1
ATOM 822 O O . GLY A 1 104 ? 3.057 9.523 25.094 1 96.44 104 GLY A O 1
ATOM 823 N N . VAL A 1 105 ? 2.889 11.781 25.406 1 96.56 105 VAL A N 1
ATOM 824 C CA . VAL A 1 105 ? 1.475 11.688 25.75 1 96.56 105 VAL A CA 1
ATOM 825 C C . VAL A 1 105 ? 0.619 11.961 24.516 1 96.56 105 VAL A C 1
ATOM 827 O O . VAL A 1 105 ? 0.676 13.047 23.938 1 96.56 105 VAL A O 1
ATOM 830 N N . ARG A 1 106 ? -0.182 11 24.141 1 97.5 106 ARG A N 1
ATOM 831 C CA . ARG A 1 106 ? -1.072 11.133 23 1 97.5 106 ARG A CA 1
ATOM 832 C C . ARG A 1 106 ? -2.076 12.266 23.219 1 97.5 106 ARG A C 1
ATOM 834 O O . ARG A 1 106 ? -2.809 12.273 24.203 1 97.5 106 ARG A O 1
ATOM 841 N N . ILE A 1 107 ? -2.195 13.148 22.234 1 96.75 107 ILE A N 1
ATOM 842 C CA . ILE A 1 107 ? -3.146 14.25 22.391 1 96.75 107 ILE A CA 1
ATOM 843 C C . ILE A 1 107 ? -4.109 14.266 21.203 1 96.75 107 ILE A C 1
ATOM 845 O O . ILE A 1 107 ? -5.16 14.914 21.266 1 96.75 107 ILE A O 1
ATOM 849 N N . TRP A 1 108 ? -3.854 13.516 20.125 1 97.56 108 TRP A N 1
ATOM 850 C CA . TRP A 1 108 ? -4.73 13.383 18.969 1 97.56 108 TRP A CA 1
ATOM 851 C C . TRP A 1 108 ? -4.367 12.156 18.141 1 97.56 108 TRP A C 1
ATOM 853 O O . TRP A 1 108 ? -3.211 11.719 18.141 1 97.56 108 TRP A O 1
ATOM 863 N N . GLY A 1 109 ? -5.273 11.641 17.375 1 97.19 109 GLY A N 1
ATOM 864 C CA . GLY A 1 109 ? -5.051 10.578 16.422 1 97.19 109 GLY A CA 1
ATOM 865 C C . GLY A 1 109 ? -6.098 10.531 15.32 1 97.19 109 GLY A C 1
ATOM 866 O O . GLY A 1 109 ? -7.223 10.992 15.516 1 97.19 109 GLY A O 1
ATOM 867 N N . SER A 1 110 ? -5.684 10.023 14.234 1 95.62 110 SER A N 1
ATOM 868 C CA . SER A 1 110 ? -6.602 9.906 13.102 1 95.62 110 SER A CA 1
ATOM 869 C C . SER A 1 110 ? -7.672 8.852 13.367 1 95.62 110 SER A C 1
ATOM 871 O O . SER A 1 110 ? -8.727 8.859 12.727 1 95.62 110 SER A O 1
ATOM 873 N N . GLY A 1 111 ? -7.309 7.871 14.211 1 84.5 111 GLY A N 1
ATOM 874 C CA . GLY A 1 111 ? -8.273 6.836 14.547 1 84.5 111 GLY A CA 1
ATOM 875 C C . GLY A 1 111 ? -9.25 7.258 15.625 1 84.5 111 GLY A C 1
ATOM 876 O O . GLY A 1 111 ? -8.969 8.172 16.406 1 84.5 111 GLY A O 1
ATOM 877 N N . GLN A 1 112 ? -10.695 7.402 15.547 1 62.31 112 GLN A N 1
ATOM 878 C CA . GLN A 1 112 ? -11.719 7.762 16.516 1 62.31 112 GLN A CA 1
ATOM 879 C C . GLN A 1 112 ? -11.32 7.297 17.922 1 62.31 112 GLN A C 1
ATOM 881 O O . GLN A 1 112 ? -10.812 6.191 18.094 1 62.31 112 GLN A O 1
ATOM 886 N N . ARG A 1 113 ? -10.961 8.352 18.797 1 44.12 113 ARG A N 1
ATOM 887 C CA . ARG A 1 113 ? -11.211 8.016 20.203 1 44.12 113 ARG A CA 1
ATOM 888 C C . ARG A 1 113 ? -12.695 7.754 20.453 1 44.12 113 ARG A C 1
ATOM 890 O O . ARG A 1 113 ? -13.555 8.32 19.766 1 44.12 113 ARG A O 1
ATOM 897 N N . MET B 1 1 ? 15.352 8.875 2.359 1 57.84 1 MET B N 1
ATOM 898 C CA . MET B 1 1 ? 14.984 8.047 3.504 1 57.84 1 MET B CA 1
ATOM 899 C C . MET B 1 1 ? 13.539 8.297 3.914 1 57.84 1 MET B C 1
ATOM 901 O O . MET B 1 1 ? 13.102 9.445 4.004 1 57.84 1 MET B O 1
ATOM 905 N N . ASN B 1 2 ? 12.609 7.262 3.875 1 79.75 2 ASN B N 1
ATOM 906 C CA . ASN B 1 2 ? 11.219 7.41 4.277 1 79.75 2 ASN B CA 1
ATOM 907 C C . ASN B 1 2 ? 11.094 7.77 5.758 1 79.75 2 ASN B C 1
ATOM 909 O O . ASN B 1 2 ? 11.773 7.18 6.602 1 79.75 2 ASN B O 1
ATOM 913 N N . LYS B 1 3 ? 10.547 8.891 6.062 1 97.06 3 LYS B N 1
ATOM 914 C CA . LYS B 1 3 ? 10.305 9.289 7.445 1 97.06 3 LYS B CA 1
ATOM 915 C C . LYS B 1 3 ? 8.953 8.781 7.941 1 97.06 3 LYS B C 1
ATOM 917 O O . LYS B 1 3 ? 8 8.68 7.164 1 97.06 3 LYS B O 1
ATOM 922 N N . ASN B 1 4 ? 9.023 8.461 9.227 1 98.69 4 ASN B N 1
ATOM 923 C CA . ASN B 1 4 ? 7.746 8.023 9.789 1 98.69 4 ASN B CA 1
ATOM 924 C C . ASN B 1 4 ? 7.156 9.078 10.719 1 98.69 4 ASN B C 1
ATOM 926 O O . ASN B 1 4 ? 6.078 8.883 11.281 1 98.69 4 ASN B O 1
ATOM 930 N N . SER B 1 5 ? 7.91 10.195 10.906 1 98.81 5 SER B N 1
ATOM 931 C CA . SER B 1 5 ? 7.438 11.203 11.852 1 98.81 5 SER B CA 1
ATOM 932 C C . SER B 1 5 ? 8.047 12.57 11.562 1 98.81 5 SER B C 1
ATOM 934 O O . SER B 1 5 ? 9.008 12.672 10.797 1 98.81 5 SER B O 1
ATOM 936 N N . ILE B 1 6 ? 7.461 13.555 12.133 1 98.69 6 ILE B N 1
ATOM 937 C CA . ILE B 1 6 ? 8.031 14.898 12.211 1 98.69 6 ILE B CA 1
ATOM 938 C C . ILE B 1 6 ? 7.926 15.422 13.641 1 98.69 6 ILE B C 1
ATOM 940 O O . ILE B 1 6 ? 7.113 14.938 14.43 1 98.69 6 ILE B O 1
ATOM 944 N N . SER B 1 7 ? 8.766 16.359 13.922 1 98.56 7 SER B N 1
ATOM 945 C CA . SER B 1 7 ? 8.828 16.938 15.266 1 98.56 7 SER B CA 1
ATOM 946 C C . SER B 1 7 ? 8.414 18.406 15.258 1 98.56 7 SER B C 1
ATOM 948 O O . SER B 1 7 ? 8.125 18.969 14.195 1 98.56 7 SER B O 1
ATOM 950 N N . THR B 1 8 ? 8.461 18.938 16.484 1 98.56 8 THR B N 1
ATOM 951 C CA . THR B 1 8 ? 8.031 20.328 16.672 1 98.56 8 THR B CA 1
ATOM 952 C C . THR B 1 8 ? 8.695 21.234 15.641 1 98.56 8 THR B C 1
ATOM 954 O O . THR B 1 8 ? 9.906 21.156 15.406 1 98.56 8 THR B O 1
ATOM 957 N N . GLU B 1 9 ? 7.902 22.047 14.953 1 98.12 9 GLU B N 1
ATOM 958 C CA . GLU B 1 9 ? 8.281 23.094 14 1 98.12 9 GLU B CA 1
ATOM 959 C C . GLU B 1 9 ? 8.719 22.484 12.672 1 98.12 9 GLU B C 1
ATOM 961 O O . GLU B 1 9 ? 9.188 23.203 11.781 1 98.12 9 GLU B O 1
ATOM 966 N N . GLU B 1 10 ? 8.641 21.25 12.523 1 98.38 10 GLU B N 1
ATOM 967 C CA . GLU B 1 10 ? 8.82 20.656 11.195 1 98.38 10 GLU B CA 1
ATOM 968 C C . GLU B 1 10 ? 7.504 20.609 10.43 1 98.38 10 GLU B C 1
ATOM 970 O O . GLU B 1 10 ? 6.43 20.734 11.023 1 98.38 10 GLU B O 1
ATOM 975 N N . GLU B 1 11 ? 7.645 20.453 9.148 1 98.38 11 GLU B N 1
ATOM 976 C CA . GLU B 1 11 ? 6.453 20.531 8.305 1 98.38 11 GLU B CA 1
ATOM 977 C C . GLU B 1 11 ? 6.477 19.453 7.219 1 98.38 11 GLU B C 1
ATOM 979 O O . GLU B 1 11 ? 7.527 18.875 6.941 1 98.38 11 GLU B O 1
ATOM 984 N N . LEU B 1 12 ? 5.336 19.141 6.715 1 98.44 12 LEU B N 1
ATOM 985 C CA . LEU B 1 12 ? 5.184 18.406 5.465 1 98.44 12 LEU B CA 1
ATOM 986 C C . LEU B 1 12 ? 4.77 19.344 4.332 1 98.44 12 LEU B C 1
ATOM 988 O O . LEU B 1 12 ? 3.939 20.234 4.523 1 98.44 12 LEU B O 1
ATOM 992 N N . ARG B 1 13 ? 5.398 19.094 3.188 1 97.56 13 ARG B N 1
ATOM 993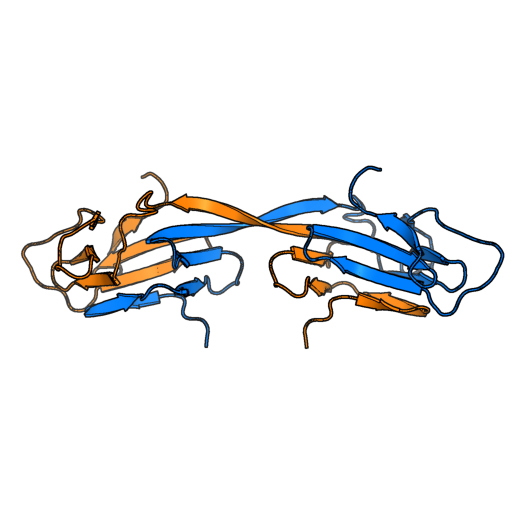 C CA . ARG B 1 13 ? 5 19.766 1.954 1 97.56 13 ARG B CA 1
ATOM 994 C C . ARG B 1 13 ? 4.266 18.812 1.021 1 97.56 13 ARG B C 1
ATOM 996 O O . ARG B 1 13 ? 4.391 17.594 1.15 1 97.56 13 ARG B O 1
ATOM 1003 N N . PRO B 1 14 ? 3.412 19.453 0.168 1 96.69 14 PRO B N 1
ATOM 1004 C CA . PRO B 1 14 ? 2.729 18.562 -0.766 1 96.69 14 PRO B CA 1
ATOM 1005 C C . PRO B 1 14 ? 3.684 17.609 -1.469 1 96.69 14 PRO B C 1
ATOM 1007 O O . PRO B 1 14 ? 4.742 18.016 -1.948 1 96.69 14 PRO B O 1
ATOM 1010 N N . GLY B 1 15 ? 3.268 16.344 -1.503 1 96.31 15 GLY B N 1
ATOM 1011 C CA . GLY B 1 15 ? 4.109 15.312 -2.088 1 96.31 15 GLY B CA 1
ATOM 1012 C C . GLY B 1 15 ? 4.879 14.516 -1.055 1 96.31 15 GLY B C 1
ATOM 1013 O O . GLY B 1 15 ? 5.336 13.406 -1.335 1 96.31 15 GLY B O 1
ATOM 1014 N N . GLU B 1 16 ? 5.066 15.055 0.129 1 97.88 16 GLU B N 1
ATOM 1015 C CA . GLU B 1 16 ? 5.789 14.344 1.18 1 97.88 16 GLU B CA 1
ATOM 1016 C C . GLU B 1 16 ? 4.863 13.406 1.948 1 97.88 16 GLU B C 1
ATOM 1018 O O . GLU B 1 16 ? 3.641 13.547 1.888 1 97.88 16 GLU B O 1
ATOM 1023 N N . SER B 1 17 ? 5.461 12.438 2.529 1 98.5 17 SER B N 1
ATOM 1024 C CA . SER B 1 17 ? 4.676 11.453 3.26 1 98.5 17 SER B CA 1
ATOM 1025 C C . SER B 1 17 ? 5.414 10.969 4.504 1 98.5 17 SER B C 1
ATOM 1027 O O . SER B 1 17 ? 6.621 11.164 4.633 1 98.5 17 SER B O 1
ATOM 1029 N N . LEU B 1 18 ? 4.688 10.469 5.457 1 98.75 18 LEU B N 1
ATOM 1030 C CA . LEU B 1 18 ? 5.168 9.664 6.574 1 98.75 18 LEU B CA 1
ATOM 1031 C C . LEU B 1 18 ? 4.789 8.195 6.391 1 98.75 18 LEU B C 1
ATOM 1033 O O . LEU B 1 18 ? 3.631 7.883 6.105 1 98.75 18 LEU B O 1
ATOM 1037 N N . THR B 1 19 ? 5.68 7.336 6.512 1 98.25 19 THR B N 1
ATOM 1038 C CA . THR B 1 19 ? 5.441 5.906 6.355 1 98.25 19 THR B CA 1
ATOM 1039 C C . THR B 1 19 ? 5.719 5.168 7.66 1 98.25 19 THR B C 1
ATOM 1041 O O . THR B 1 19 ? 6.723 5.43 8.328 1 98.25 19 THR B O 1
ATOM 1044 N N . SER B 1 20 ? 4.805 4.277 7.969 1 98.38 20 SER B N 1
ATOM 1045 C CA . SER B 1 20 ? 5.035 3.475 9.164 1 98.38 20 SER B CA 1
ATOM 1046 C C . SER B 1 20 ? 6.309 2.643 9.039 1 98.38 20 SER B C 1
ATOM 1048 O O . SER B 1 20 ? 6.758 2.355 7.926 1 98.38 20 SER B O 1
ATOM 1050 N N . LEU B 1 21 ? 6.832 2.305 10.18 1 97.12 21 LEU B N 1
ATOM 1051 C CA . LEU B 1 21 ? 8.117 1.617 10.172 1 97.12 21 LEU B CA 1
ATOM 1052 C C . LEU B 1 21 ? 8.016 0.281 9.438 1 97.12 21 LEU B C 1
ATOM 1054 O O . LEU B 1 21 ? 8.953 -0.128 8.75 1 97.12 21 LEU B O 1
ATOM 1058 N N . ASP B 1 22 ? 6.891 -0.378 9.547 1 95.31 22 ASP B N 1
ATOM 1059 C CA . ASP B 1 22 ? 6.742 -1.672 8.883 1 95.31 22 ASP B CA 1
ATOM 1060 C C . ASP B 1 22 ? 6.379 -1.499 7.41 1 95.31 22 ASP B C 1
ATOM 1062 O O . ASP B 1 22 ? 6.293 -2.479 6.668 1 95.31 22 ASP B O 1
ATOM 1066 N N . GLY B 1 23 ? 6.059 -0.256 7.047 1 94.56 23 GLY B N 1
ATOM 1067 C CA . GLY B 1 23 ? 5.801 0.029 5.645 1 94.56 23 GLY B CA 1
ATOM 1068 C C . GLY B 1 23 ? 4.367 -0.25 5.234 1 94.56 23 GLY B C 1
ATOM 1069 O O . GLY B 1 23 ? 4.012 -0.092 4.066 1 94.56 23 GLY B O 1
ATOM 1070 N N . ASN B 1 24 ? 3.508 -0.585 6.098 1 95.75 24 ASN B N 1
ATOM 1071 C CA . ASN B 1 24 ? 2.158 -1.021 5.754 1 95.75 24 ASN B CA 1
ATOM 1072 C C . ASN B 1 24 ? 1.191 0.157 5.676 1 95.75 24 ASN B C 1
ATOM 1074 O O . ASN B 1 24 ? 0.085 0.023 5.148 1 95.75 24 ASN B O 1
ATOM 1078 N N . TYR B 1 25 ? 1.641 1.317 6.266 1 97.31 25 TYR B N 1
ATOM 1079 C CA . TYR B 1 25 ? 0.809 2.516 6.242 1 97.31 25 TYR B CA 1
ATOM 1080 C C . TYR B 1 25 ? 1.619 3.734 5.816 1 97.31 25 TYR B C 1
ATOM 1082 O O . TYR B 1 25 ? 2.809 3.834 6.121 1 97.31 25 TYR B O 1
ATOM 1090 N N . LYS B 1 26 ? 0.924 4.594 5.152 1 98.12 26 LYS B N 1
ATOM 1091 C CA . LYS B 1 26 ? 1.537 5.887 4.859 1 98.12 26 LYS B CA 1
ATOM 1092 C C . LYS B 1 26 ? 0.508 7.012 4.93 1 98.12 26 LYS B C 1
ATOM 1094 O O . LYS B 1 26 ? -0.651 6.82 4.555 1 98.12 26 LYS B O 1
ATOM 1099 N N . ALA B 1 27 ? 0.9 8.07 5.457 1 98.56 27 ALA B N 1
ATOM 1100 C CA . ALA B 1 27 ? 0.173 9.336 5.402 1 98.56 27 ALA B CA 1
ATOM 1101 C C . ALA B 1 27 ? 0.772 10.266 4.352 1 98.56 27 ALA B C 1
ATOM 1103 O O . ALA B 1 27 ? 1.916 10.703 4.48 1 98.56 27 ALA B O 1
ATOM 1104 N N . VAL B 1 28 ? 0.004 10.602 3.363 1 98.31 28 VAL B N 1
ATOM 1105 C CA . VAL B 1 28 ? 0.526 11.328 2.213 1 98.31 28 VAL B CA 1
ATOM 1106 C C . VAL B 1 28 ? -0.136 12.703 2.131 1 98.31 28 VAL B C 1
ATOM 1108 O O . VAL B 1 28 ? -1.364 12.805 2.082 1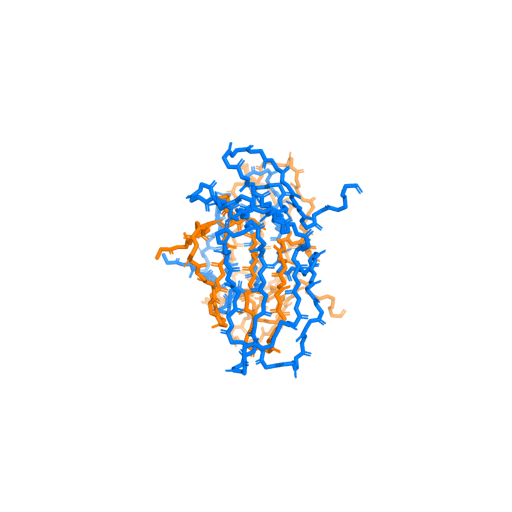 98.31 28 VAL B O 1
ATOM 1111 N N . PHE B 1 29 ? 0.752 13.758 2.188 1 98.31 29 PHE B N 1
ATOM 1112 C CA . PHE B 1 29 ? 0.282 15.078 1.795 1 98.31 29 PHE B CA 1
ATOM 1113 C C . PHE B 1 29 ? 0.269 15.219 0.277 1 98.31 29 PHE B C 1
ATOM 1115 O O . PHE B 1 29 ? 1.286 15.562 -0.328 1 98.31 29 PHE B O 1
ATOM 1122 N N . GLN B 1 30 ? -0.91 15.016 -0.303 1 96.94 30 GLN B N 1
ATOM 1123 C CA . GLN B 1 30 ? -1.032 14.906 -1.753 1 96.94 30 GLN B CA 1
ATOM 1124 C C . GLN B 1 30 ? -0.954 16.281 -2.42 1 96.94 30 GLN B C 1
ATOM 1126 O O . GLN B 1 30 ? -1.319 17.281 -1.815 1 96.94 30 GLN B O 1
ATOM 1131 N N . THR B 1 31 ? -0.523 16.281 -3.627 1 95.25 31 THR B N 1
ATOM 1132 C CA . THR B 1 31 ? -0.39 17.531 -4.379 1 95.25 31 THR B CA 1
ATOM 1133 C C . THR B 1 31 ? -1.76 18.141 -4.664 1 95.25 31 THR B C 1
ATOM 1135 O O . THR B 1 31 ? -1.865 19.328 -4.961 1 95.25 31 THR B O 1
ATOM 1138 N N . ASP B 1 32 ? -2.807 17.344 -4.496 1 94.31 32 ASP B N 1
ATOM 1139 C CA . ASP B 1 32 ? -4.156 17.859 -4.707 1 94.31 32 ASP B CA 1
ATOM 1140 C C . ASP B 1 32 ? -4.68 18.547 -3.453 1 94.31 32 ASP B C 1
ATOM 1142 O O . ASP B 1 32 ? -5.805 19.062 -3.439 1 94.31 32 ASP B O 1
ATOM 1146 N N . GLY B 1 33 ? -3.883 18.469 -2.369 1 94.5 33 GLY B N 1
ATOM 1147 C CA . GLY B 1 33 ? -4.195 19.219 -1.154 1 94.5 33 GLY B CA 1
ATOM 1148 C C . GLY B 1 33 ? -4.773 18.344 -0.058 1 94.5 33 GLY B C 1
ATOM 1149 O O . GLY B 1 33 ? -4.965 18.797 1.071 1 94.5 33 GLY B O 1
ATOM 1150 N N . ASN B 1 34 ? -5.148 17.156 -0.333 1 96.75 34 ASN B N 1
ATOM 1151 C CA . ASN B 1 34 ? -5.66 16.266 0.706 1 96.75 34 ASN B CA 1
ATOM 1152 C C . ASN B 1 34 ? -4.527 15.594 1.477 1 96.75 34 ASN B C 1
ATOM 1154 O O . ASN B 1 34 ? -3.439 15.391 0.937 1 96.75 34 ASN B O 1
ATOM 1158 N N . PHE B 1 35 ? -4.715 15.477 2.73 1 97.44 35 PHE B N 1
ATOM 1159 C CA . PHE B 1 35 ? -3.857 14.641 3.564 1 97.44 35 PHE B CA 1
ATOM 1160 C C . PHE B 1 35 ? -4.516 13.297 3.844 1 97.44 35 PHE B C 1
ATOM 1162 O O . PHE B 1 35 ? -5.574 13.234 4.477 1 97.44 35 PHE B O 1
ATOM 1169 N N . VAL B 1 36 ? -3.918 12.156 3.334 1 98.25 36 VAL B N 1
ATOM 1170 C CA . VAL B 1 36 ? -4.633 10.883 3.279 1 98.25 36 VAL B CA 1
ATOM 1171 C C . VAL B 1 36 ? -3.76 9.781 3.867 1 98.25 36 VAL B C 1
ATOM 1173 O O . VAL B 1 36 ? -2.557 9.719 3.598 1 98.25 36 VAL B O 1
ATOM 1176 N N . ILE B 1 37 ? -4.352 8.953 4.668 1 98.44 37 ILE B N 1
ATOM 1177 C CA . ILE B 1 37 ? -3.691 7.746 5.152 1 98.44 37 ILE B CA 1
ATOM 1178 C C . ILE B 1 37 ? -4.098 6.555 4.285 1 98.44 37 ILE B C 1
ATOM 1180 O O . ILE B 1 37 ? -5.285 6.359 4.008 1 98.44 37 ILE B O 1
ATOM 1184 N N . TYR B 1 38 ? -3.115 5.781 3.881 1 98.31 38 TYR B N 1
ATOM 1185 C CA . TYR B 1 38 ? -3.328 4.59 3.068 1 98.31 38 TYR B CA 1
ATOM 1186 C C . TYR B 1 38 ? -2.814 3.346 3.785 1 98.31 38 TYR B C 1
ATOM 1188 O O . TYR B 1 38 ? -1.858 3.418 4.562 1 98.31 38 TYR B O 1
ATOM 1196 N N . THR B 1 39 ? -3.445 2.193 3.473 1 98.12 39 THR B N 1
ATOM 1197 C CA . THR B 1 39 ? -2.947 0.878 3.857 1 98.12 39 THR B CA 1
ATOM 1198 C C . THR B 1 39 ? -2.99 -0.085 2.674 1 98.12 39 THR B C 1
ATOM 1200 O O . THR B 1 39 ? -3.67 0.178 1.679 1 98.12 39 THR B O 1
ATOM 1203 N N . TRP B 1 40 ? -2.16 -1.132 2.754 1 97.62 40 TRP B N 1
ATOM 1204 C CA . TRP B 1 40 ? -2.25 -2.227 1.794 1 97.62 40 TRP B CA 1
ATOM 1205 C C . TRP B 1 40 ? -3.49 -3.076 2.049 1 97.62 40 TRP B C 1
ATOM 1207 O O . TRP B 1 40 ? -3.73 -3.51 3.178 1 97.62 40 TRP B O 1
ATOM 1217 N N . THR B 1 41 ? -4.242 -3.344 0.993 1 97.5 41 THR B N 1
ATOM 1218 C CA . THR B 1 41 ? -5.441 -4.172 1.078 1 97.5 41 THR B CA 1
ATOM 1219 C C . THR B 1 41 ? -5.441 -5.234 -0.018 1 97.5 41 THR B C 1
ATOM 1221 O O . THR B 1 41 ? -5.16 -4.934 -1.18 1 97.5 41 THR B O 1
ATOM 1224 N N . PRO B 1 42 ? -5.754 -6.523 0.332 1 96.94 42 PRO B N 1
ATOM 1225 C CA . PRO B 1 42 ? -5.797 -7.57 -0.69 1 96.94 42 PRO B CA 1
ATOM 1226 C C . PRO B 1 42 ? -6.934 -7.379 -1.688 1 96.94 42 PRO B C 1
ATOM 1228 O O . PRO B 1 42 ? -8.031 -6.957 -1.306 1 96.94 42 PRO B O 1
ATOM 1231 N N . THR B 1 43 ? -6.668 -7.641 -2.891 1 96.94 43 THR B N 1
ATOM 1232 C CA . THR B 1 43 ? -7.695 -7.555 -3.924 1 96.94 43 THR B CA 1
ATOM 1233 C C . THR B 1 43 ? -7.91 -8.906 -4.59 1 96.94 43 THR B C 1
ATOM 1235 O O . THR B 1 43 ? -8.945 -9.141 -5.219 1 96.94 43 THR B O 1
ATOM 1238 N N . TRP B 1 44 ? -7.07 -9.844 -4.602 1 97.06 44 TRP B N 1
ATOM 1239 C CA . TRP B 1 44 ? -7.098 -11.203 -5.141 1 97.06 44 TRP B CA 1
ATOM 1240 C C . TRP B 1 44 ? -6.188 -12.125 -4.34 1 97.06 44 TRP B C 1
ATOM 1242 O O . TRP B 1 44 ? -5.152 -11.695 -3.822 1 97.06 44 TRP B O 1
ATOM 1252 N N . ALA B 1 45 ? -6.52 -13.398 -4.316 1 96.81 45 ALA B N 1
ATOM 1253 C CA . ALA B 1 45 ? -5.684 -14.391 -3.648 1 96.81 45 ALA B CA 1
ATOM 1254 C C . ALA B 1 45 ? -5.859 -15.766 -4.281 1 96.81 45 ALA B C 1
ATOM 1256 O O . ALA B 1 45 ? -6.938 -16.094 -4.777 1 96.81 45 ALA B O 1
ATOM 1257 N N . SER B 1 46 ? -4.77 -16.562 -4.207 1 94.88 46 SER B N 1
ATOM 1258 C CA . SER B 1 46 ? -4.812 -17.922 -4.707 1 94.88 46 SER B CA 1
ATOM 1259 C C . SER B 1 46 ? -5.527 -18.859 -3.73 1 94.88 46 SER B C 1
ATOM 1261 O O . SER B 1 46 ? -5.922 -19.969 -4.094 1 94.88 46 SER B O 1
ATOM 1263 N N . ASN B 1 47 ? -5.66 -18.438 -2.457 1 95.38 47 ASN B N 1
ATOM 1264 C CA . ASN B 1 47 ? -6.289 -19.219 -1.394 1 95.38 47 ASN B CA 1
ATOM 1265 C C . ASN B 1 47 ? -5.555 -20.531 -1.147 1 95.38 47 ASN B C 1
ATOM 1267 O O . ASN B 1 47 ? -6.184 -21.578 -1.02 1 95.38 47 ASN B O 1
ATOM 1271 N N . THR B 1 48 ? -4.324 -20.469 -1.162 1 95.88 48 THR B N 1
ATOM 1272 C CA . THR B 1 48 ? -3.484 -21.656 -0.967 1 95.88 48 THR B CA 1
ATOM 1273 C C . THR B 1 48 ? -2.771 -21.594 0.38 1 95.88 48 THR B C 1
ATOM 1275 O O . THR B 1 48 ? -1.77 -22.281 0.59 1 95.88 48 THR B O 1
ATOM 1278 N N . TYR B 1 49 ? -3.248 -20.766 1.252 1 93.44 49 TYR B N 1
ATOM 1279 C CA . TYR B 1 49 ? -2.654 -20.609 2.574 1 93.44 49 TYR B CA 1
ATOM 1280 C C . TYR B 1 49 ? -2.574 -21.953 3.295 1 93.44 49 TYR B C 1
ATOM 1282 O O . TYR B 1 49 ? -3.51 -22.75 3.234 1 93.44 49 TYR B O 1
ATOM 1290 N N . GLY B 1 50 ? -1.388 -22.188 3.891 1 92.69 50 GLY B N 1
ATOM 1291 C CA . GLY B 1 50 ? -1.243 -23.359 4.738 1 92.69 50 GLY B CA 1
ATOM 1292 C C . GLY B 1 50 ? -0.863 -24.609 3.967 1 92.69 50 GLY B C 1
ATOM 1293 O O . GLY B 1 50 ? -0.699 -25.688 4.555 1 92.69 50 GLY B O 1
ATOM 1294 N N . GLN B 1 51 ? -0.673 -24.531 2.73 1 93.25 51 GLN B N 1
ATOM 1295 C CA . GLN B 1 51 ? -0.422 -25.719 1.921 1 93.25 51 GLN B CA 1
ATOM 1296 C C . GLN B 1 51 ? 1.069 -25.891 1.647 1 93.25 51 GLN B C 1
ATOM 1298 O O . GLN B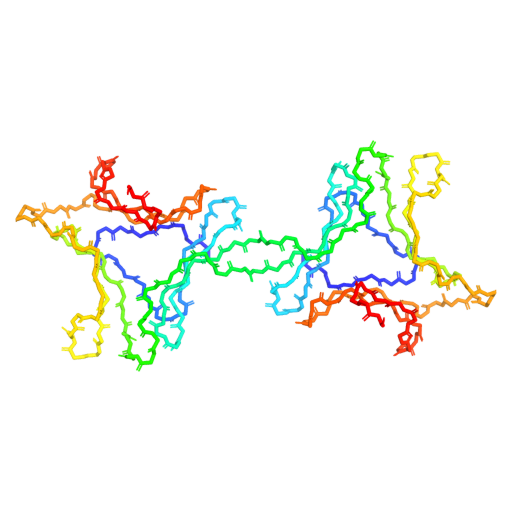 1 51 ? 1.462 -26.719 0.817 1 93.25 51 GLN B O 1
ATOM 1303 N N . SER B 1 52 ? 1.94 -25.047 2.297 1 92 52 SER B N 1
ATOM 1304 C CA . SER B 1 52 ? 3.398 -25.094 2.266 1 92 52 SER B CA 1
ATOM 1305 C C . SER B 1 52 ? 3.922 -25.078 0.833 1 92 52 SER B C 1
ATOM 1307 O O . SER B 1 52 ? 4.75 -25.906 0.459 1 92 52 SER B O 1
ATOM 1309 N N . PRO B 1 53 ? 3.449 -24.141 0.042 1 94.62 53 PRO B N 1
ATOM 1310 C CA . PRO B 1 53 ? 4.055 -24.062 -1.288 1 94.62 53 PRO B CA 1
ATOM 1311 C C . PRO B 1 53 ? 5.539 -23.688 -1.237 1 94.62 53 PRO B C 1
ATOM 1313 O O . PRO B 1 53 ? 5.992 -23.062 -0.274 1 94.62 53 PRO B O 1
ATOM 1316 N N . LEU B 1 54 ? 6.309 -24.109 -2.275 1 95.69 54 LEU B N 1
ATOM 1317 C CA . LEU B 1 54 ? 7.742 -23.859 -2.383 1 95.69 54 LEU B CA 1
ATOM 1318 C C . LEU B 1 54 ? 8.031 -22.812 -3.457 1 95.69 54 LEU B C 1
ATOM 1320 O O . LEU B 1 54 ? 8.93 -21.984 -3.295 1 95.69 54 LEU B O 1
ATOM 1324 N N . ARG B 1 55 ? 7.289 -22.859 -4.531 1 98.12 55 ARG B N 1
ATOM 1325 C CA . ARG B 1 55 ? 7.617 -21.969 -5.645 1 98.12 55 ARG B CA 1
ATOM 1326 C C . ARG B 1 55 ? 6.41 -21.766 -6.551 1 98.12 55 ARG B C 1
ATOM 1328 O O . ARG B 1 55 ? 5.512 -22.609 -6.602 1 98.12 55 ARG B O 1
ATOM 1335 N N . ILE B 1 56 ? 6.34 -20.688 -7.184 1 98.5 56 ILE B N 1
ATOM 1336 C CA . ILE B 1 56 ? 5.492 -20.406 -8.336 1 98.5 56 ILE B CA 1
ATOM 1337 C C . ILE B 1 56 ? 6.344 -20.328 -9.602 1 98.5 56 ILE B C 1
ATOM 1339 O O . ILE B 1 56 ? 7.254 -19.516 -9.703 1 98.5 56 ILE B O 1
ATOM 1343 N N . LEU B 1 57 ? 6.055 -21.172 -10.531 1 98.5 57 LEU B N 1
ATOM 1344 C CA . LEU B 1 57 ? 6.91 -21.328 -11.703 1 98.5 57 LEU B CA 1
ATOM 1345 C C . LEU B 1 57 ? 6.148 -21.016 -12.984 1 98.5 57 LEU B C 1
ATOM 1347 O O . LEU B 1 57 ? 5.047 -21.516 -13.203 1 98.5 57 LEU B O 1
ATOM 1351 N N . LEU B 1 58 ? 6.77 -20.125 -13.742 1 98.75 58 LEU B N 1
ATOM 1352 C CA . LEU B 1 58 ? 6.273 -19.922 -15.094 1 98.75 58 LEU B CA 1
ATOM 1353 C C . LEU B 1 58 ? 6.922 -20.891 -16.078 1 98.75 58 LEU B C 1
ATOM 1355 O O . LEU B 1 58 ? 8.094 -20.734 -16.422 1 98.75 58 LEU B O 1
ATOM 1359 N N . GLN B 1 59 ? 6.105 -21.75 -16.562 1 97.81 59 GLN B N 1
ATOM 1360 C CA . GLN B 1 59 ? 6.652 -22.891 -17.297 1 97.81 59 GLN B CA 1
ATOM 1361 C C . GLN B 1 59 ? 6.598 -22.656 -18.797 1 97.81 59 GLN B C 1
ATOM 1363 O O . GLN B 1 59 ? 5.82 -21.828 -19.281 1 97.81 59 GLN B O 1
ATOM 1368 N N . GLN B 1 60 ? 7.367 -23.438 -19.5 1 97.69 60 GLN B N 1
ATOM 1369 C CA . GLN B 1 60 ? 7.426 -23.344 -20.953 1 97.69 60 GLN B CA 1
ATOM 1370 C C . GLN B 1 60 ? 6.105 -23.781 -21.578 1 97.69 60 GLN B C 1
ATOM 1372 O O . GLN B 1 60 ? 5.805 -23.422 -22.719 1 97.69 60 GLN B O 1
ATOM 1377 N N . ASP B 1 61 ? 5.336 -24.547 -20.938 1 97.31 61 ASP B N 1
ATOM 1378 C CA . ASP B 1 61 ? 4.062 -25 -21.469 1 97.31 61 ASP B CA 1
ATOM 1379 C C . ASP B 1 61 ? 2.971 -23.953 -21.281 1 97.31 61 ASP B C 1
ATOM 1381 O O . ASP B 1 61 ? 1.78 -24.266 -21.328 1 97.31 61 ASP B O 1
ATOM 1385 N N . SER B 1 62 ? 3.305 -22.703 -20.906 1 97.19 62 SER B N 1
ATOM 1386 C CA . SER B 1 62 ? 2.447 -21.516 -20.812 1 97.19 62 SER B CA 1
ATOM 1387 C C . SER B 1 62 ? 1.622 -21.531 -19.531 1 97.19 62 SER B C 1
ATOM 1389 O O . SER B 1 62 ? 0.723 -20.703 -19.359 1 97.19 62 SER B O 1
ATOM 1391 N N . ASN B 1 63 ? 1.849 -22.5 -18.656 1 97.88 63 ASN B N 1
ATOM 1392 C CA . ASN B 1 63 ? 1.123 -22.531 -17.391 1 97.88 63 ASN B CA 1
ATOM 1393 C C . ASN B 1 63 ? 1.93 -21.891 -16.266 1 97.88 63 ASN B C 1
ATOM 1395 O O . ASN B 1 63 ? 3.152 -22.031 -16.219 1 97.88 63 ASN B O 1
ATOM 1399 N N . LEU B 1 64 ? 1.26 -21.172 -15.445 1 98.06 64 LEU B N 1
ATOM 1400 C CA . LEU B 1 64 ? 1.778 -20.719 -14.164 1 98.06 64 LEU B CA 1
ATOM 1401 C C . LEU B 1 64 ? 1.328 -21.641 -13.039 1 98.06 64 LEU B C 1
ATOM 1403 O O . LEU B 1 64 ? 0.129 -21.797 -12.789 1 98.06 64 LEU B O 1
ATOM 1407 N N . VAL B 1 65 ? 2.279 -22.25 -12.398 1 98.25 65 VAL B N 1
ATOM 1408 C CA . VAL B 1 65 ? 1.891 -23.281 -11.453 1 98.25 65 VAL B CA 1
ATOM 1409 C C . VAL B 1 65 ? 2.615 -23.078 -10.125 1 98.25 65 VAL B C 1
ATOM 1411 O O . VAL B 1 65 ? 3.797 -22.734 -10.102 1 98.25 65 VAL B O 1
ATOM 1414 N N . MET B 1 66 ? 1.874 -23.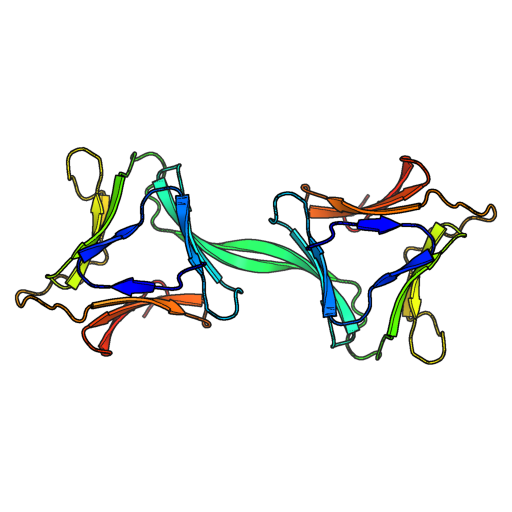25 -9.102 1 98.56 66 MET B N 1
ATOM 1415 C CA . MET B 1 66 ? 2.42 -23.266 -7.746 1 98.56 66 MET B CA 1
ATOM 1416 C C . MET B 1 66 ? 2.662 -24.688 -7.277 1 98.56 66 MET B C 1
ATOM 1418 O O . MET B 1 66 ? 1.745 -25.516 -7.281 1 98.56 66 MET B O 1
ATOM 1422 N N . TYR B 1 67 ? 3.912 -24.938 -6.828 1 98.12 67 TYR B N 1
ATOM 1423 C CA . TYR B 1 67 ? 4.27 -26.266 -6.383 1 98.12 67 TYR B CA 1
ATOM 1424 C C . TYR B 1 67 ? 4.676 -26.266 -4.914 1 98.12 67 TYR B C 1
ATOM 1426 O O . TYR B 1 67 ? 5.203 -25.281 -4.41 1 98.12 67 TYR B O 1
ATOM 1434 N N . ASN B 1 68 ? 4.426 -27.438 -4.297 1 97.12 68 ASN B N 1
ATOM 1435 C CA . ASN B 1 68 ? 5.047 -27.672 -2.998 1 97.12 68 ASN B CA 1
ATOM 1436 C C . ASN B 1 68 ? 6.391 -28.375 -3.133 1 97.12 68 ASN B C 1
ATOM 1438 O O . ASN B 1 68 ? 6.922 -28.5 -4.238 1 97.12 68 ASN B O 1
ATOM 1442 N N . LYS B 1 69 ? 6.934 -28.828 -2.002 1 95 69 LYS B N 1
ATOM 1443 C CA . LYS B 1 69 ? 8.273 -29.406 -1.991 1 95 69 LYS B CA 1
ATOM 1444 C C . LYS B 1 69 ? 8.297 -30.734 -2.744 1 95 69 LYS B C 1
ATOM 1446 O O . LYS B 1 69 ? 9.352 -31.156 -3.23 1 95 69 LYS B O 1
ATOM 1451 N N . GLU B 1 70 ? 7.125 -31.406 -2.787 1 96.12 70 GLU B N 1
ATOM 1452 C CA . GLU B 1 70 ? 7.02 -32.688 -3.463 1 96.12 70 GLU B CA 1
ATOM 1453 C C . GLU B 1 70 ? 6.699 -32.531 -4.945 1 96.12 70 GLU B C 1
ATOM 1455 O O . GLU B 1 70 ? 6.367 -33.5 -5.633 1 96.12 70 GLU B O 1
ATOM 1460 N N . ASP B 1 71 ? 6.645 -31.297 -5.379 1 95.88 71 ASP B N 1
ATOM 1461 C CA . ASP B 1 71 ? 6.348 -30.953 -6.766 1 95.88 71 ASP B CA 1
ATOM 1462 C C . ASP B 1 71 ? 4.895 -31.281 -7.109 1 95.88 71 ASP B C 1
ATOM 1464 O O . ASP B 1 71 ? 4.586 -31.641 -8.242 1 95.88 71 ASP B O 1
ATOM 1468 N N . LYS B 1 72 ? 4.078 -31.25 -6.078 1 96.81 72 LYS B N 1
ATOM 1469 C CA . LYS B 1 72 ? 2.639 -31.312 -6.293 1 96.81 72 LYS B CA 1
ATOM 1470 C C . LYS B 1 72 ? 2.061 -29.938 -6.602 1 96.81 72 LYS B C 1
ATOM 1472 O O . LYS B 1 72 ? 2.307 -28.984 -5.867 1 96.81 72 LYS B O 1
ATOM 1477 N N . PRO B 1 73 ? 1.319 -29.859 -7.73 1 97.44 73 PRO B N 1
ATOM 1478 C CA . PRO B 1 73 ? 0.673 -28.578 -8 1 97.44 73 PRO B CA 1
ATOM 1479 C C . PRO B 1 73 ? -0.404 -28.234 -6.973 1 97.44 73 PRO B C 1
ATOM 1481 O O . PRO B 1 73 ? -1.248 -29.062 -6.652 1 97.44 73 PRO B O 1
ATOM 1484 N N . LEU B 1 74 ? -0.399 -27.047 -6.469 1 97.31 74 LEU B N 1
ATOM 148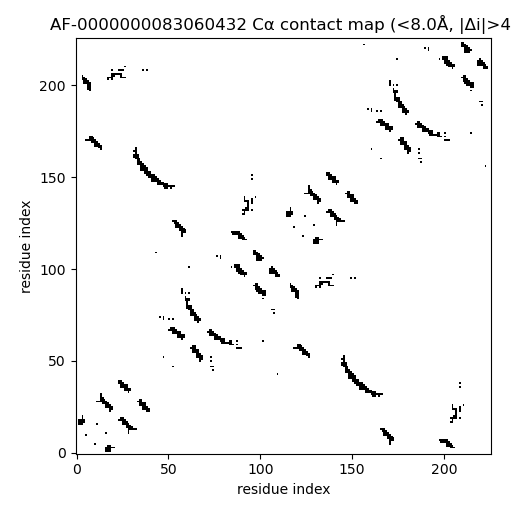5 C CA . LEU B 1 74 ? -1.36 -26.562 -5.48 1 97.31 74 LEU B CA 1
ATOM 1486 C C . LEU B 1 74 ? -2.32 -25.562 -6.098 1 97.31 74 LEU B C 1
ATOM 1488 O O . LEU B 1 74 ? -3.432 -25.359 -5.598 1 97.31 74 LEU B O 1
ATOM 1492 N N . TRP B 1 75 ? -1.971 -24.828 -7.074 1 97.88 75 TRP B N 1
ATOM 1493 C CA . TRP B 1 75 ? -2.703 -23.828 -7.848 1 97.88 75 TRP B CA 1
ATOM 1494 C C . TRP B 1 75 ? -2.094 -23.672 -9.234 1 97.88 75 TRP B C 1
ATOM 1496 O O . TRP B 1 75 ? -0.877 -23.781 -9.406 1 97.88 75 TRP B O 1
ATOM 1506 N N . ALA B 1 76 ? -2.922 -23.375 -10.18 1 97.25 76 ALA B N 1
ATOM 1507 C CA . ALA B 1 76 ? -2.441 -23.125 -11.531 1 97.25 76 ALA B CA 1
ATOM 1508 C C . ALA B 1 76 ? -3.354 -22.141 -12.258 1 97.25 76 ALA B C 1
ATOM 1510 O O . ALA B 1 76 ? -4.531 -22.016 -11.922 1 97.25 76 ALA B O 1
ATOM 1511 N N . SER B 1 77 ? -2.766 -21.516 -13.273 1 96.38 77 SER B N 1
ATOM 1512 C CA . SER B 1 77 ? -3.545 -20.594 -14.094 1 96.38 77 SER B CA 1
ATOM 1513 C C . SER B 1 77 ? -4.453 -21.359 -15.055 1 96.38 77 SER B C 1
ATOM 1515 O O . SER B 1 77 ? -5.426 -20.797 -15.57 1 96.38 77 SER B O 1
ATOM 1517 N N . GLY B 1 78 ? -4.129 -22.562 -15.344 1 96.56 78 GLY B N 1
ATOM 1518 C CA . GLY B 1 78 ? -4.922 -23.344 -16.281 1 96.56 78 GLY B CA 1
ATOM 1519 C C . GLY B 1 78 ? -4.715 -22.953 -17.719 1 96.56 78 GLY B C 1
ATOM 1520 O O . GLY B 1 78 ? -5.633 -23.047 -18.547 1 96.56 78 GLY B O 1
ATOM 1521 N N . THR B 1 79 ? -3.572 -22.516 -18.078 1 97.25 79 THR B N 1
ATOM 1522 C CA . THR B 1 79 ? -3.309 -21.984 -19.406 1 97.25 79 THR B CA 1
ATOM 1523 C C . THR B 1 79 ? -2.373 -22.906 -20.188 1 97.25 79 THR B C 1
ATOM 1525 O O . THR B 1 79 ? -1.734 -22.484 -21.156 1 97.25 79 THR B O 1
ATOM 1528 N N . HIS B 1 80 ? -2.26 -24.109 -19.812 1 96.12 80 HIS B N 1
ATOM 1529 C CA . HIS B 1 80 ? -1.346 -25.047 -20.438 1 96.12 80 HIS B CA 1
ATOM 1530 C C . HIS B 1 80 ? -1.595 -25.141 -21.938 1 96.12 80 HIS B C 1
ATOM 1532 O O . HIS B 1 80 ? -2.746 -25.156 -22.391 1 96.12 80 HIS B O 1
ATOM 1538 N N . ALA B 1 81 ? -0.499 -25.078 -22.688 1 95.5 81 ALA B N 1
ATOM 1539 C CA . ALA B 1 81 ? -0.515 -25.281 -24.141 1 95.5 81 ALA B CA 1
ATOM 1540 C C . ALA B 1 81 ? 0.497 -26.344 -24.547 1 95.5 81 ALA B C 1
ATOM 1542 O O . ALA B 1 81 ? 1.525 -26.531 -23.891 1 95.5 81 ALA B O 1
ATOM 1543 N N . ASN B 1 82 ? 0.264 -27.047 -25.672 1 94.19 82 ASN B N 1
ATOM 1544 C CA . ASN B 1 82 ? 1.115 -28.125 -26.141 1 94.19 82 ASN B CA 1
ATOM 1545 C C . ASN B 1 82 ? 2.439 -27.609 -26.688 1 94.19 82 ASN B C 1
ATOM 1547 O O . ASN B 1 82 ? 3.469 -28.266 -26.578 1 94.19 82 ASN B O 1
ATOM 1551 N N . GLN B 1 83 ? 2.361 -26.469 -27.266 1 94.94 83 GLN B N 1
ATOM 1552 C CA . GLN B 1 83 ? 3.584 -25.906 -27.812 1 94.94 83 GLN B CA 1
ATOM 1553 C C . GLN B 1 83 ? 4.363 -25.141 -26.75 1 94.94 83 GLN B C 1
ATOM 1555 O O . GLN B 1 83 ? 3.811 -24.25 -26.094 1 94.94 83 GLN B O 1
ATOM 1560 N N . ALA B 1 84 ? 5.621 -25.484 -26.688 1 96.56 84 ALA B N 1
ATOM 1561 C CA . ALA B 1 84 ? 6.48 -24.781 -25.734 1 96.56 84 ALA B CA 1
ATOM 1562 C C . ALA B 1 84 ? 6.703 -23.344 -26.172 1 96.56 84 ALA B C 1
ATOM 1564 O O . ALA B 1 84 ? 6.801 -23.047 -27.375 1 96.56 84 ALA B O 1
ATOM 1565 N N . SER B 1 85 ? 6.738 -22.469 -25.172 1 97.06 85 SER B N 1
ATOM 1566 C CA . SER B 1 85 ? 7.035 -21.062 -25.438 1 97.06 85 SER B CA 1
ATOM 1567 C C . SER B 1 85 ? 8.125 -20.547 -24.5 1 97.06 85 SER B C 1
ATOM 1569 O O . SER B 1 85 ? 8.148 -20.875 -23.312 1 97.06 85 SER B O 1
ATOM 1571 N N . THR B 1 86 ? 9.047 -19.766 -25.062 1 97.31 86 THR B N 1
ATOM 1572 C CA . THR B 1 86 ? 10.07 -19.094 -24.281 1 97.31 86 THR B CA 1
ATOM 1573 C C . THR B 1 86 ? 9.734 -17.625 -24.094 1 97.31 86 THR B C 1
ATOM 1575 O O . THR B 1 86 ? 10.539 -16.844 -23.562 1 97.31 86 THR B O 1
ATOM 1578 N N . ARG B 1 87 ? 8.602 -17.172 -24.547 1 97.94 87 ARG B N 1
ATOM 1579 C CA . ARG B 1 87 ? 8.25 -15.758 -24.562 1 97.94 87 ARG B CA 1
ATOM 1580 C C . ARG B 1 87 ? 7.082 -15.469 -23.625 1 97.94 87 ARG B C 1
ATOM 1582 O O . ARG B 1 87 ? 6.242 -14.617 -23.906 1 97.94 87 ARG B O 1
ATOM 1589 N N . MET B 1 88 ? 6.969 -16.328 -22.531 1 98.5 88 MET B N 1
ATOM 1590 C CA . MET B 1 88 ? 5.957 -16.062 -21.5 1 98.5 88 MET B CA 1
ATOM 1591 C C . MET B 1 88 ? 6.387 -14.93 -20.594 1 98.5 88 MET B C 1
ATOM 1593 O O . MET B 1 88 ? 7.578 -14.719 -20.359 1 98.5 88 MET B O 1
ATOM 1597 N N . ARG B 1 89 ? 5.387 -14.258 -20.156 1 98.69 89 ARG B N 1
ATOM 1598 C CA . ARG B 1 89 ? 5.656 -13.211 -19.172 1 98.69 89 ARG B CA 1
ATOM 1599 C C . ARG B 1 89 ? 4.496 -13.07 -18.188 1 98.69 89 ARG B C 1
ATOM 1601 O O . ARG B 1 89 ? 3.332 -13.062 -18.594 1 98.69 89 ARG B O 1
ATOM 1608 N N . LEU B 1 90 ? 4.762 -13.102 -16.938 1 98.62 90 LEU B N 1
ATOM 1609 C CA . LEU B 1 90 ? 3.838 -12.727 -15.867 1 98.62 90 LEU B CA 1
ATOM 1610 C C . LEU B 1 90 ? 4.148 -11.328 -15.352 1 98.62 90 LEU B C 1
ATOM 1612 O O . LEU B 1 90 ? 5.258 -11.062 -14.883 1 98.62 90 LEU B O 1
ATOM 1616 N N . THR B 1 91 ? 3.17 -10.414 -15.375 1 98.75 91 THR B N 1
ATOM 1617 C CA . THR B 1 91 ? 3.428 -9.016 -15.055 1 98.75 91 THR B CA 1
ATOM 1618 C C . THR B 1 91 ? 2.391 -8.484 -14.07 1 98.75 91 THR B C 1
ATOM 1620 O O . THR B 1 91 ? 1.188 -8.688 -14.258 1 98.75 91 THR B O 1
ATOM 1623 N N . MET B 1 92 ? 2.83 -7.844 -12.969 1 98.75 92 MET B N 1
ATOM 1624 C CA . MET B 1 92 ? 1.948 -7.004 -12.172 1 98.75 92 MET B CA 1
ATOM 1625 C C . MET B 1 92 ? 1.755 -5.641 -12.82 1 98.75 92 MET B C 1
ATOM 1627 O O . MET B 1 92 ? 2.658 -4.801 -12.797 1 98.75 92 MET B O 1
ATOM 1631 N N . THR B 1 93 ? 0.59 -5.402 -13.32 1 98.06 93 THR B N 1
ATOM 1632 C CA . THR B 1 93 ? 0.366 -4.215 -14.133 1 98.06 93 THR B CA 1
ATOM 1633 C C . THR B 1 93 ? -0.055 -3.031 -13.266 1 98.06 93 THR B C 1
ATOM 1635 O O . THR B 1 93 ? -0.462 -3.213 -12.117 1 98.06 93 THR B O 1
ATOM 1638 N N . ASN B 1 94 ? 0.067 -1.9 -13.859 1 97.62 94 ASN B N 1
ATOM 1639 C CA . ASN B 1 94 ? -0.346 -0.678 -13.172 1 97.62 94 ASN B CA 1
ATOM 1640 C C . ASN B 1 94 ? -1.859 -0.626 -12.984 1 97.62 94 ASN B C 1
ATOM 1642 O O . ASN B 1 94 ? -2.363 0.188 -12.211 1 97.62 94 ASN B O 1
ATOM 1646 N N . GLU B 1 95 ? -2.559 -1.486 -13.703 1 96.44 95 GLU B N 1
ATOM 1647 C CA . GLU B 1 95 ? -4.012 -1.553 -13.57 1 96.44 95 GLU B CA 1
ATOM 1648 C C . GLU B 1 95 ? -4.422 -2.451 -12.414 1 96.44 95 GLU B C 1
ATOM 1650 O O . GL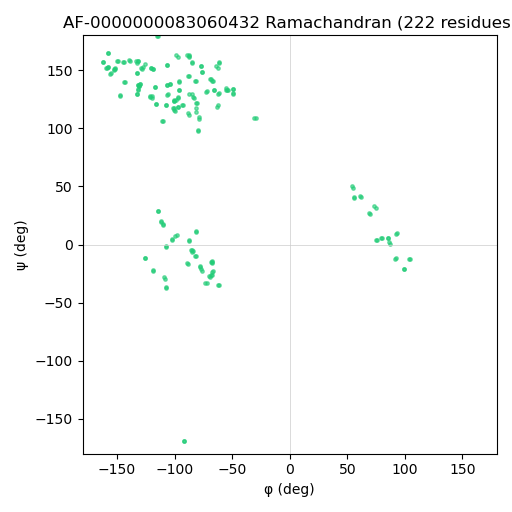U B 1 95 ? -5.613 -2.59 -12.117 1 96.44 95 GLU B O 1
ATOM 1655 N N . GLY B 1 96 ? -3.518 -3.115 -11.797 1 96.75 96 GLY B N 1
ATOM 1656 C CA . GLY B 1 96 ? -3.807 -3.926 -10.625 1 96.75 96 GLY B CA 1
ATOM 1657 C C . GLY B 1 96 ? -4.102 -5.375 -10.953 1 96.75 96 GLY B C 1
ATOM 1658 O O . GLY B 1 96 ? -4.629 -6.117 -10.117 1 96.75 96 GLY B O 1
ATOM 1659 N N . GLU B 1 97 ? -3.879 -5.715 -12.133 1 97.62 97 GLU B N 1
ATOM 1660 C CA . GLU B 1 97 ? -4.082 -7.098 -12.555 1 97.62 97 GLU B CA 1
ATOM 1661 C C . GLU B 1 97 ? -2.752 -7.816 -12.758 1 97.62 97 GLU B C 1
ATOM 1663 O O . GLU B 1 97 ? -1.808 -7.242 -13.297 1 97.62 97 GLU B O 1
ATOM 1668 N N . LEU B 1 98 ? -2.721 -9.008 -12.289 1 98.31 98 LEU B N 1
ATOM 1669 C CA . LEU B 1 98 ? -1.662 -9.922 -12.711 1 98.31 98 LEU B CA 1
ATOM 1670 C C . LEU B 1 98 ? -1.985 -10.547 -14.062 1 98.31 98 LEU B C 1
ATOM 1672 O O . LEU B 1 98 ? -3.031 -11.18 -14.227 1 98.31 98 LEU B O 1
ATOM 1676 N N . VAL B 1 99 ? -1.0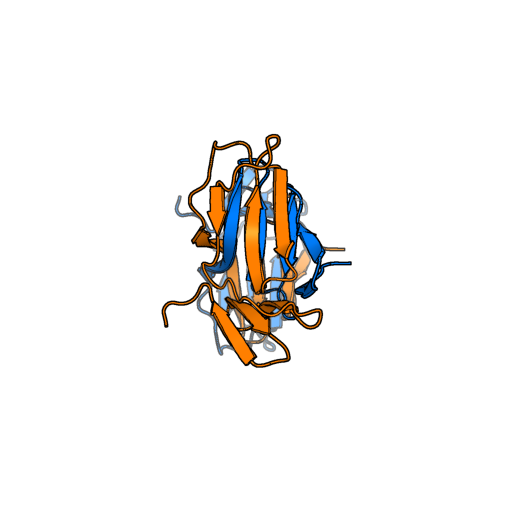8 -10.312 -14.977 1 98.5 99 VAL B N 1
ATOM 1677 C CA . VAL B 1 99 ? -1.379 -10.727 -16.344 1 98.5 99 VAL B CA 1
ATOM 1678 C C . VAL B 1 99 ? -0.317 -11.711 -16.828 1 98.5 99 VAL B C 1
ATOM 1680 O O . VAL B 1 99 ? 0.882 -11.445 -16.719 1 98.5 99 VAL B O 1
ATOM 1683 N N . LEU B 1 100 ? -0.789 -12.812 -17.312 1 98.5 100 LEU B N 1
ATOM 1684 C CA . LEU B 1 100 ? 0.055 -13.766 -18.016 1 98.5 100 LEU B CA 1
ATOM 1685 C C . LEU B 1 100 ? -0.113 -13.617 -19.531 1 98.5 100 LEU B C 1
ATOM 1687 O O . LEU B 1 100 ? -1.232 -13.68 -20.047 1 98.5 100 LEU B O 1
ATOM 1691 N N . ASP B 1 101 ? 0.987 -13.398 -20.188 1 98.25 101 ASP B N 1
ATOM 1692 C CA . ASP B 1 101 ? 0.893 -13.297 -21.641 1 98.25 101 ASP B CA 1
ATOM 1693 C C . ASP B 1 101 ? 1.905 -14.219 -22.328 1 98.25 101 ASP B C 1
ATOM 1695 O O . ASP B 1 101 ? 2.898 -14.617 -21.703 1 98.25 101 ASP B O 1
ATOM 1699 N N . ASN B 1 102 ? 1.569 -14.656 -23.469 1 97.81 102 ASN B N 1
ATOM 1700 C CA . ASN B 1 102 ? 2.453 -15.352 -24.391 1 97.81 102 ASN B CA 1
ATOM 1701 C C . ASN B 1 102 ? 2.77 -14.5 -25.625 1 97.81 102 ASN B C 1
ATOM 1703 O O . ASN B 1 102 ? 1.92 -14.328 -26.5 1 97.81 102 ASN B O 1
ATOM 1707 N N . ASN B 1 103 ? 4.012 -14.031 -25.594 1 96.56 103 ASN B N 1
ATOM 1708 C CA . ASN B 1 103 ? 4.465 -13.195 -26.703 1 96.56 103 ASN B CA 1
ATOM 1709 C C . ASN B 1 103 ? 3.547 -12 -26.906 1 96.56 103 ASN B C 1
ATOM 1711 O O . ASN B 1 103 ? 3.119 -11.734 -28.031 1 96.56 103 ASN B O 1
ATOM 1715 N N . GLY B 1 104 ? 3.139 -11.438 -25.781 1 96.5 104 GLY B N 1
ATOM 1716 C CA . GLY B 1 104 ? 2.359 -10.203 -25.828 1 96.5 104 GLY B CA 1
ATOM 1717 C C . GLY B 1 104 ? 0.863 -10.453 -25.859 1 96.5 104 GLY B C 1
ATOM 1718 O O . GLY B 1 104 ? 0.073 -9.508 -25.734 1 96.5 104 GLY B O 1
ATOM 1719 N N . VAL B 1 105 ? 0.486 -11.719 -26.094 1 96.56 105 VAL B N 1
ATOM 1720 C CA . VAL B 1 105 ? -0.936 -12.047 -26.125 1 96.56 105 VAL B CA 1
ATOM 1721 C C . VAL B 1 105 ? -1.389 -12.508 -24.734 1 96.56 105 VAL B C 1
ATOM 1723 O O . VAL B 1 105 ? -0.9 -13.516 -24.219 1 96.56 105 VAL B O 1
ATOM 1726 N N . ARG B 1 106 ? -2.324 -11.828 -24.156 1 97.56 106 ARG B N 1
ATOM 1727 C CA . ARG B 1 106 ? -2.869 -12.172 -22.859 1 97.56 106 ARG B CA 1
ATOM 1728 C C . ARG B 1 106 ? -3.531 -13.539 -22.875 1 97.56 106 ARG B C 1
ATOM 1730 O O . ARG B 1 106 ? -4.426 -13.789 -23.688 1 97.56 106 ARG B O 1
ATOM 1737 N N . ILE B 1 107 ? -3.178 -14.383 -21.922 1 96.75 107 ILE B N 1
ATOM 1738 C CA . ILE B 1 107 ? -3.789 -15.703 -21.906 1 96.75 107 ILE B CA 1
ATOM 1739 C C . ILE B 1 107 ? -4.426 -15.953 -20.531 1 96.75 107 ILE B C 1
ATOM 1741 O O . ILE B 1 107 ? -5.23 -16.875 -20.375 1 96.75 107 ILE B O 1
ATOM 1745 N N . TRP B 1 108 ? -4.172 -15.133 -19.5 1 97.62 108 TRP B N 1
ATOM 1746 C CA . TRP B 1 108 ? -4.773 -15.219 -18.172 1 97.62 108 TRP B CA 1
ATOM 1747 C C . TRP B 1 108 ? -4.605 -13.906 -17.422 1 97.62 108 TRP B C 1
ATOM 1749 O O . TRP B 1 108 ? -3.646 -13.164 -17.656 1 97.62 108 TRP B O 1
ATOM 1759 N N . GLY B 1 109 ? -5.434 -13.641 -16.469 1 97.25 109 GLY B N 1
ATOM 1760 C CA . GLY B 1 109 ? -5.32 -12.523 -15.547 1 97.25 109 GLY B CA 1
ATOM 1761 C C . GLY B 1 109 ? -6.07 -12.734 -14.242 1 97.25 109 GLY B C 1
ATOM 1762 O O . GLY B 1 109 ? -7.035 -13.5 -14.195 1 97.25 109 GLY B O 1
ATOM 1763 N N . SER B 1 110 ? -5.574 -12.086 -13.258 1 95.81 110 SER B N 1
ATOM 1764 C CA . SER B 1 110 ? -6.219 -12.195 -11.953 1 95.81 110 SER B CA 1
ATOM 1765 C C . SER B 1 110 ? -7.574 -11.5 -11.945 1 95.81 110 SER B C 1
ATOM 1767 O O . SER B 1 110 ? -8.414 -11.773 -11.094 1 95.81 110 SER B O 1
ATOM 1769 N N . GLY B 1 111 ? -7.707 -10.461 -12.82 1 84.75 111 GLY B N 1
ATOM 1770 C CA . GLY B 1 111 ? -8.969 -9.75 -12.906 1 84.75 111 GLY B CA 1
ATOM 1771 C C . GLY B 1 111 ? -10 -10.453 -13.773 1 84.75 111 GLY B C 1
ATOM 1772 O O . GLY B 1 111 ? -9.641 -11.258 -14.641 1 84.75 111 GLY B O 1
ATOM 1773 N N . GLN B 1 112 ? -11.258 -11.047 -13.359 1 62.72 112 GLN B N 1
ATOM 1774 C CA . GLN B 1 112 ? -12.32 -11.711 -14.109 1 62.72 112 GLN B CA 1
ATOM 1775 C C . GLN B 1 112 ? -12.398 -11.18 -15.539 1 62.72 112 GLN B C 1
ATOM 1777 O O . GLN B 1 112 ? -12.258 -9.977 -15.766 1 62.72 112 GLN B O 1
ATOM 1782 N N . ARG B 1 113 ? -11.961 -12.102 -16.516 1 44.12 113 ARG B N 1
ATOM 1783 C CA . ARG B 1 113 ? -12.602 -11.867 -17.812 1 44.12 113 ARG B CA 1
ATOM 1784 C C . ARG B 1 113 ? -14.109 -12.047 -17.719 1 44.12 113 ARG B C 1
ATOM 1786 O O . ARG B 1 113 ? -14.602 -12.812 -16.875 1 44.12 113 ARG B O 1
#

Solvent-accessible surface area (backbone atoms only — not comparable to full-atom values): 11930 Å² total; per-residue (Å²): 131,91,35,32,57,47,41,41,71,34,68,46,42,60,68,38,59,25,31,10,87,82,61,55,22,35,38,34,30,35,78,57,26,27,41,34,31,32,32,71,40,77,78,48,67,69,78,35,60,74,64,58,51,48,36,37,36,30,38,40,37,56,26,41,36,28,21,26,86,84,66,45,75,77,48,64,69,78,42,68,44,92,64,73,42,80,49,33,35,41,34,31,34,81,85,66,32,44,35,33,23,53,71,83,42,78,71,49,52,73,51,85,128,131,92,36,31,58,49,40,43,72,35,67,45,41,61,68,37,58,25,30,10,87,81,63,56,22,35,38,34,29,36,79,58,25,27,42,33,31,33,32,68,41,78,78,49,67,68,79,35,59,76,62,58,49,48,36,38,37,30,38,39,36,58,26,41,36,28,22,25,87,84,66,44,77,77,48,64,70,79,40,68,44,92,65,72,41,80,50,32,37,42,33,31,34,81,85,65,32,44,35,33,24,53,72,84,42,76,72,49,54,72,52,86,127

=== Feature glossary ===
Feature key, reading from the visual/contextual features back to the raw sequence:

Rendered structure images. Six rendered views show the 3D structure from the faces of a cube — i.e. along ±x, ±y, ±z. Rendering representation is drawn randomly per protein from cartoon (secondary-structure ribbons), sticks (backbone bonds), or molecular surface; coloring is either N→C rainbow (blue at the N-terminus through red at the C-terminus) or one color per chain.

Contact-map, Ramachandran, and PAE plots. The contact map is a binary N×N matrix image: pixel (i, j) is dark where Cα_i and Cα_j are within 8 Å and |i−j|>4. Because the |i−j|>4 filter removes local helical contacts, off-diagonal stripes parallel to the main diagonal indicate parallel β-sheets; stripes perpendicular to it indicate antiparallel β-sheets. The Ramachandran plot scatters every residue's (φ, ψ) pair against the sterically allowed regions. The PAE heatmap renders the predicted-aligned-error matrix.

InterPro / GO / CATH / organism. Database cross-references. InterPro integrates a dozen domain/family signature databases into unified entries with residue-range hits. GO terms attach function/process/location labels with evidence codes. CATH codes position the fold in a four-level structural taxonomy. Organism is the NCBI-taxonomy species name.

Nearest PDB structures. The Foldseek neighbor list gives the closest experimentally determined structures in the PDB, ranked by structural alignment. TM-score near 1 means near-identical fold; near 0.3 means only rough topology match. This is how one finds what a novel AlphaFold prediction most resembles in the solved-structure universe.

Predicted aligned error. PAE(i, j) answers: if I align the predicted and true structures on residue i, how far off (in Å) do I expect residue j to be? A block-diagonal PAE matrix with low values on the blocks and high values off-diagonal is the signature of a multi-domain protein with confidently predicted domains but uncertain inter-domain orientation.

Solvent-accessible surface area. Accessible surface area quantifies burial. A residue with SASA near zero is packed into the hydrophobic core; one with SASA >100 Å² sits on the surface. Computed here via the Shrake–Rupley numerical algorithm with a 1.4 Å probe.

B-factor. B-factor (Debye–Waller factor) reflects atomic displacement in the crystal lattice. It is an experimental observable (units Å²), not a prediction; low values mean the atom is pinned down, high values mean it moves or is heterogeneous across the crystal.

pLDDT. For AlphaFold models, the B-factor field carries pLDDT — the model's own estimate of local accuracy on a 0–100 scale. Regions with pLDDT<50 should be treated as essentially unmodeled; they often correspond to intrinsically disordered segments.

Backbone torsions (φ/ψ). φ (phi) and ψ (psi) are the two rotatable backbone dihedrals per residue: φ is the C(i-1)–N–Cα–C torsion, ψ is the N–Cα–C–N(i+1) torsion, both in degrees on (−180°, 180°]. α-helical residues cluster near (−60°, −45°); β-strand residues near (−120°, +130°). A Ramachandran plot is simply a scatter of (φ, ψ) for every residue.

Radius of gyration, Cα contacts, bounding box. Radius of gyration (Rg) is the root-mean-square distance of Cα atoms from their centroid — a single number for overall size and compactness. A globular domain of N residues has Rg ≈ 2.2·N^0.38 Å; an extended or disordered chain has a much larger Rg. The Cα contact count is the number of residue pairs whose Cα atoms are within 8 Å and are more than four positions apart in sequence — a standard proxy for tertiary packing density. The bounding box is the smallest axis-aligned box enclosing all Cα atoms.

Secondary structure (3-state, P-SEA). Three-state secondary structure (P-SEA) collapses the eight DSSP classes into helix (a), strand (b), and coil (c). P-SEA assigns these from Cα geometry alone — distances and angles — without requiring backbone oxygens, so it works on any Cα trace.

Secondary structure (8-state, DSSP). DSSP 8-state secondary structure assigns each residue one of H (α-helix), G (3₁₀-helix), I (π-helix), E (extended β-strand), B (isolated β-bridge), T (hydrogen-bonded turn), S (bend), or '-' (coil). The assignment is computed from backbone hydrogen-bond geometry via the Kabsch–Sander algorithm.

Foldseek 3Di. A 3Di character summarizes, for each residue, the relative orientation of the Cα frame of its nearest spatial neighbor. Because it encodes fold topology rather than chemistry, 3Di alignments detect remote structural similarity that sequence alignment misses.

mmCIF coordinates. The mmCIF block holds the 3D Cartesian coordinates of each backbone atom (N, Cα, C, O) in ångströms. mmCIF is the PDB's canonical archive format — a tagged-loop text representation of the atomic model.

Sequence. Sequence gives the chain of amino acids in standard one-letter code (A=alanine, C=cysteine, …, Y=tyrosine), read N→C. It is the only feature that is directly encoded by the gene; all structural features are derived from the folded form of this sequence.